Protein AF-A0AA37SAZ0-F1 (afdb_monomer_lite)

Structure (mmCIF, N/CA/C/O backbone):
data_AF-A0AA37SAZ0-F1
#
_entry.id   AF-A0AA37SAZ0-F1
#
loop_
_atom_site.group_PDB
_atom_site.id
_atom_site.type_symbol
_atom_site.label_atom_id
_atom_site.label_alt_id
_atom_site.label_comp_id
_atom_site.label_asym_id
_atom_site.label_entity_id
_atom_site.label_seq_id
_atom_site.pdbx_PDB_ins_code
_atom_site.Cartn_x
_atom_site.Cartn_y
_atom_site.Cartn_z
_atom_site.occupancy
_atom_site.B_iso_or_equiv
_atom_site.auth_seq_id
_atom_site.auth_comp_id
_atom_site.auth_asym_id
_atom_site.auth_atom_id
_atom_site.pdbx_PDB_model_num
ATOM 1 N N . MET A 1 1 ? 21.339 -7.640 -38.256 1.00 76.56 1 MET A N 1
ATOM 2 C CA . MET A 1 1 ? 21.772 -6.954 -37.014 1.00 76.56 1 MET A CA 1
ATOM 3 C C . MET A 1 1 ? 21.034 -5.627 -36.784 1.00 76.56 1 MET A C 1
ATOM 5 O O . MET A 1 1 ? 20.363 -5.505 -35.770 1.00 76.56 1 MET A O 1
ATOM 9 N N . ARG A 1 2 ? 21.031 -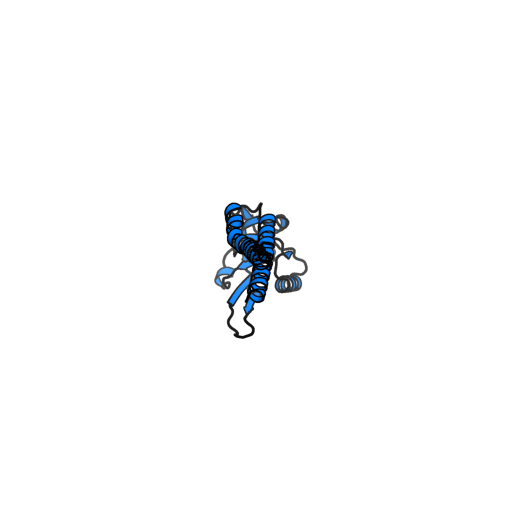4.683 -37.742 1.00 80.50 2 ARG A N 1
ATOM 10 C CA . ARG A 1 2 ? 20.314 -3.386 -37.649 1.00 80.50 2 ARG A CA 1
ATOM 11 C C . ARG A 1 2 ? 18.832 -3.484 -37.246 1.00 80.50 2 ARG A C 1
ATOM 13 O O . ARG A 1 2 ? 18.414 -2.822 -36.305 1.00 80.50 2 ARG A O 1
ATOM 20 N N . ASN A 1 3 ? 18.055 -4.361 -37.888 1.00 84.69 3 ASN A N 1
ATOM 21 C CA . ASN A 1 3 ? 16.634 -4.553 -37.547 1.00 84.69 3 ASN A CA 1
ATOM 22 C C . ASN A 1 3 ? 16.416 -5.072 -36.118 1.00 84.69 3 ASN A C 1
ATOM 24 O O . ASN A 1 3 ? 15.398 -4.772 -35.504 1.00 84.69 3 ASN A O 1
ATOM 28 N N . LEU A 1 4 ? 17.368 -5.839 -35.582 1.00 87.88 4 LEU A N 1
ATOM 29 C CA . LEU A 1 4 ? 17.303 -6.356 -34.217 1.00 87.88 4 LEU A CA 1
ATOM 30 C C . LEU A 1 4 ? 17.605 -5.242 -33.199 1.00 87.88 4 LEU A C 1
ATOM 32 O O . LEU A 1 4 ? 16.876 -5.107 -32.223 1.00 87.88 4 LEU A O 1
ATOM 36 N N . ILE A 1 5 ? 18.581 -4.373 -33.488 1.00 85.56 5 ILE A N 1
ATOM 37 C CA . ILE A 1 5 ? 18.888 -3.175 -32.683 1.00 85.56 5 ILE A CA 1
ATOM 38 C C . ILE A 1 5 ? 17.688 -2.216 -32.644 1.00 85.56 5 ILE A C 1
ATOM 40 O O . ILE A 1 5 ? 17.324 -1.729 -31.576 1.00 85.56 5 ILE A O 1
ATOM 44 N N . ILE A 1 6 ? 17.026 -1.984 -33.783 1.00 86.12 6 ILE A N 1
ATOM 45 C CA . ILE A 1 6 ? 15.822 -1.136 -33.854 1.00 86.12 6 ILE A CA 1
ATOM 46 C C . ILE A 1 6 ? 14.683 -1.727 -33.013 1.00 86.12 6 ILE A C 1
ATOM 48 O O . ILE A 1 6 ? 14.015 -0.996 -32.283 1.00 86.12 6 ILE A O 1
ATOM 52 N N . LYS A 1 7 ? 14.469 -3.048 -33.067 1.00 88.06 7 LYS A N 1
ATOM 53 C CA . LYS A 1 7 ? 13.453 -3.715 -32.239 1.00 88.06 7 LYS A CA 1
ATOM 54 C C . LYS A 1 7 ? 13.751 -3.571 -30.745 1.00 88.06 7 LYS A C 1
ATOM 56 O O . LYS A 1 7 ? 12.871 -3.141 -30.010 1.00 88.06 7 LYS A O 1
ATOM 61 N N . ILE A 1 8 ? 14.974 -3.875 -30.303 1.00 89.50 8 ILE A N 1
ATOM 62 C CA . ILE A 1 8 ? 15.357 -3.786 -28.882 1.00 89.50 8 ILE A CA 1
ATOM 63 C C . ILE A 1 8 ? 15.246 -2.345 -28.373 1.00 89.50 8 ILE A C 1
ATOM 65 O O . ILE A 1 8 ? 14.635 -2.111 -27.337 1.00 89.50 8 ILE A O 1
ATOM 69 N N . SER A 1 9 ? 15.773 -1.372 -29.119 1.00 88.31 9 SER A N 1
ATOM 70 C CA . SER A 1 9 ? 15.695 0.045 -28.735 1.00 88.31 9 SER A CA 1
ATOM 71 C C . SER A 1 9 ? 14.257 0.571 -28.691 1.00 88.31 9 SER A C 1
ATOM 73 O O . SER A 1 9 ? 13.930 1.373 -27.821 1.00 88.31 9 SER A O 1
ATOM 75 N N . THR A 1 10 ? 13.372 0.074 -29.564 1.00 88.81 10 THR A N 1
ATOM 76 C CA . THR A 1 10 ? 11.936 0.395 -29.515 1.00 88.81 10 THR A CA 1
ATOM 77 C C . THR A 1 10 ? 11.276 -0.175 -28.261 1.00 88.81 10 THR A C 1
ATOM 79 O O . THR A 1 10 ? 10.532 0.542 -27.601 1.00 88.81 10 THR A O 1
ATOM 82 N N . TRP A 1 11 ? 11.571 -1.425 -27.889 1.00 91.69 11 TRP A N 1
ATOM 83 C CA . TRP A 1 11 ? 11.053 -2.009 -26.647 1.00 91.69 11 TRP A CA 1
ATOM 84 C C . TRP A 1 11 ? 11.586 -1.298 -25.401 1.00 91.69 11 TRP A C 1
ATOM 86 O O . TRP A 1 11 ? 10.805 -1.014 -24.501 1.00 91.69 11 TRP A O 1
ATOM 96 N N . ALA A 1 12 ? 12.874 -0.943 -25.371 1.00 89.31 12 ALA A N 1
ATOM 97 C CA . ALA A 1 12 ? 13.460 -0.153 -24.287 1.00 89.31 12 ALA A CA 1
ATOM 98 C C . ALA A 1 12 ? 12.805 1.232 -24.160 1.00 89.31 12 ALA A C 1
ATOM 100 O O . ALA A 1 12 ? 12.460 1.642 -23.055 1.00 89.31 12 ALA A O 1
ATOM 101 N N . PHE A 1 13 ? 12.563 1.915 -25.285 1.00 90.31 13 PHE A N 1
ATOM 102 C CA . PHE A 1 13 ? 11.840 3.188 -25.308 1.00 90.31 13 PHE A CA 1
ATOM 103 C C . PHE A 1 13 ? 10.411 3.046 -24.767 1.00 90.31 13 PHE A C 1
ATOM 105 O O . PHE A 1 13 ? 10.003 3.832 -23.918 1.00 90.31 13 PHE A O 1
ATOM 112 N N . LEU A 1 14 ? 9.658 2.043 -25.234 1.00 91.94 14 LEU A N 1
ATOM 113 C CA . LEU A 1 14 ? 8.278 1.811 -24.797 1.00 91.94 14 LEU A CA 1
ATOM 114 C C . LEU A 1 14 ? 8.203 1.449 -23.312 1.00 91.94 14 LEU A C 1
ATOM 116 O O . LEU A 1 14 ? 7.370 1.997 -22.598 1.00 91.94 14 LEU A O 1
ATOM 120 N N . ALA A 1 15 ? 9.088 0.570 -22.838 1.00 92.19 15 ALA A N 1
ATOM 121 C CA . ALA A 1 15 ? 9.177 0.230 -21.424 1.00 92.19 15 ALA A CA 1
ATOM 122 C C . ALA A 1 15 ? 9.513 1.469 -20.582 1.00 92.19 15 ALA A C 1
ATOM 124 O O . ALA A 1 15 ? 8.820 1.750 -19.610 1.00 92.19 15 ALA A O 1
ATOM 125 N N . GLY A 1 16 ? 10.515 2.253 -20.998 1.00 90.88 16 GLY A N 1
ATOM 126 C CA . GLY A 1 16 ? 10.861 3.518 -20.348 1.00 90.88 16 GLY A CA 1
ATOM 127 C C . GLY A 1 16 ? 9.679 4.488 -20.293 1.00 90.88 16 GLY A C 1
ATOM 128 O O . GLY A 1 16 ? 9.406 5.045 -19.240 1.00 90.88 16 GLY A O 1
ATOM 129 N N . LEU A 1 17 ? 8.920 4.628 -21.385 1.00 92.81 17 LEU A N 1
ATOM 130 C CA . LEU A 1 17 ? 7.731 5.487 -21.442 1.00 92.81 17 LEU A CA 1
ATOM 131 C C . LEU A 1 17 ? 6.659 5.063 -20.441 1.00 92.81 17 LEU A C 1
ATOM 133 O O . LEU A 1 17 ? 6.124 5.911 -19.730 1.00 92.81 17 LEU A O 1
ATOM 137 N N . VAL A 1 18 ? 6.366 3.763 -20.371 1.00 93.44 18 VAL A N 1
ATOM 138 C CA . VAL A 1 18 ? 5.379 3.222 -19.431 1.00 93.44 18 VAL A CA 1
ATOM 139 C C . VAL A 1 18 ? 5.834 3.449 -17.991 1.00 93.4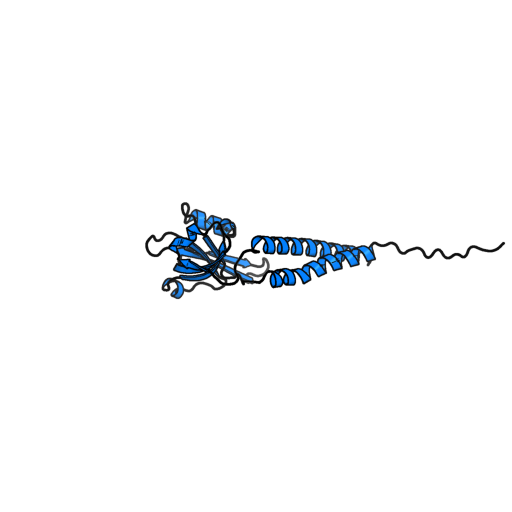4 18 VAL A C 1
ATOM 141 O O . VAL A 1 18 ? 5.080 4.025 -17.212 1.00 93.44 18 VAL A O 1
ATOM 144 N N . PHE A 1 19 ? 7.070 3.081 -17.642 1.00 93.06 19 PHE A N 1
ATOM 145 C CA . PHE A 1 19 ? 7.566 3.225 -16.271 1.00 93.06 19 PHE A CA 1
ATOM 146 C C . PHE A 1 19 ? 7.717 4.688 -15.841 1.00 93.06 19 PHE A C 1
ATOM 148 O O . PHE A 1 19 ? 7.355 5.034 -14.720 1.00 93.06 19 PHE A O 1
ATOM 155 N N . THR A 1 20 ? 8.183 5.573 -16.727 1.00 92.62 20 THR A N 1
ATOM 156 C CA . THR A 1 20 ? 8.215 7.014 -16.445 1.00 92.62 20 THR A CA 1
ATOM 157 C C . THR A 1 20 ? 6.804 7.568 -16.257 1.00 92.62 20 THR A C 1
ATOM 159 O O . THR A 1 20 ? 6.584 8.329 -15.321 1.00 92.62 20 THR A O 1
ATOM 162 N N . GLY A 1 21 ? 5.841 7.181 -17.100 1.00 92.06 21 GLY A N 1
ATOM 163 C CA . GLY A 1 21 ? 4.449 7.615 -16.963 1.00 92.06 21 GLY A CA 1
ATOM 164 C C . GLY A 1 21 ? 3.818 7.168 -15.643 1.00 92.06 21 GLY A C 1
ATOM 165 O O . GLY A 1 21 ? 3.222 7.988 -14.948 1.00 92.06 21 GLY A O 1
ATOM 166 N N . MET A 1 22 ? 4.006 5.897 -15.272 1.00 92.12 22 MET A N 1
ATOM 167 C CA . MET A 1 22 ? 3.539 5.352 -13.992 1.00 92.12 22 MET A CA 1
ATOM 168 C C . MET A 1 22 ? 4.159 6.086 -12.802 1.00 92.12 22 MET A C 1
ATOM 170 O O . MET A 1 22 ? 3.435 6.541 -11.923 1.00 92.12 22 MET A O 1
ATOM 174 N N . GLY A 1 23 ? 5.477 6.289 -12.798 1.00 90.12 23 GLY A N 1
ATOM 175 C CA . GLY A 1 23 ? 6.120 6.957 -11.671 1.00 90.12 23 GLY A CA 1
ATOM 176 C C . GLY A 1 23 ? 5.795 8.458 -11.582 1.00 90.12 23 GLY A C 1
ATOM 177 O O . GLY A 1 23 ? 5.660 8.992 -10.487 1.00 90.12 23 GLY A O 1
ATOM 178 N N . VAL A 1 24 ? 5.585 9.160 -12.707 1.00 92.25 24 VAL A N 1
ATOM 179 C CA . VAL A 1 24 ? 5.077 10.549 -12.679 1.00 92.25 24 VAL A CA 1
ATOM 180 C C . VAL A 1 24 ? 3.666 10.601 -12.089 1.00 92.25 24 VAL A C 1
ATOM 182 O O . VAL A 1 24 ? 3.366 11.500 -11.305 1.00 92.25 24 VAL A O 1
ATOM 185 N N . TRP A 1 25 ? 2.809 9.642 -12.443 1.00 91.75 25 TRP A N 1
ATOM 186 C CA . TRP A 1 25 ? 1.464 9.533 -11.884 1.00 91.75 25 TRP A CA 1
ATOM 187 C C . TRP A 1 25 ? 1.486 9.335 -10.362 1.00 91.75 25 TRP A C 1
ATOM 189 O O . TRP A 1 25 ? 0.804 10.068 -9.645 1.00 91.75 25 TRP A O 1
ATOM 199 N N . GLU A 1 26 ? 2.314 8.415 -9.864 1.00 88.12 26 GLU A N 1
ATOM 200 C CA . GLU A 1 26 ? 2.499 8.174 -8.425 1.00 88.12 26 GLU A CA 1
ATOM 201 C C . GLU A 1 26 ? 3.003 9.427 -7.696 1.00 88.12 26 GLU A C 1
ATOM 203 O O . GLU A 1 26 ? 2.428 9.828 -6.684 1.00 88.12 26 GLU A O 1
ATOM 208 N N . ILE A 1 27 ? 3.997 10.129 -8.254 1.00 89.12 27 ILE A N 1
ATOM 209 C CA . ILE A 1 27 ? 4.488 11.394 -7.683 1.00 89.12 27 ILE A CA 1
ATOM 210 C C . ILE A 1 27 ? 3.368 12.421 -7.563 1.00 89.12 27 ILE A C 1
ATOM 212 O O . ILE A 1 27 ? 3.267 13.091 -6.540 1.00 89.12 27 ILE A O 1
ATOM 216 N N . ILE A 1 28 ? 2.530 12.568 -8.593 1.00 89.06 28 ILE A N 1
ATOM 217 C CA . ILE A 1 28 ? 1.422 13.528 -8.570 1.00 89.06 28 ILE A CA 1
ATOM 218 C C . ILE A 1 28 ? 0.395 13.143 -7.502 1.00 89.06 28 ILE A C 1
ATOM 220 O O . ILE A 1 28 ? -0.062 14.027 -6.775 1.00 89.06 28 ILE A O 1
ATOM 224 N N . LYS A 1 29 ? 0.062 11.851 -7.393 1.00 87.56 29 LYS A N 1
ATOM 225 C CA . LYS A 1 29 ? -0.887 11.324 -6.402 1.00 87.56 29 LYS A CA 1
ATOM 226 C C . LYS A 1 29 ? -0.401 11.570 -4.971 1.00 87.56 29 LYS A C 1
ATOM 228 O O . LYS A 1 29 ? -1.183 11.967 -4.115 1.00 87.56 29 LYS A O 1
ATOM 233 N N . GLU A 1 30 ? 0.895 11.401 -4.729 1.00 87.31 30 GLU A N 1
ATOM 234 C CA . GLU A 1 30 ? 1.488 11.422 -3.388 1.00 87.31 30 GLU A CA 1
ATOM 235 C C . GLU A 1 30 ? 2.230 12.725 -3.049 1.00 87.31 30 GLU A C 1
ATOM 237 O O . GLU A 1 30 ? 2.905 12.809 -2.023 1.00 87.31 30 GLU A O 1
ATOM 242 N N . ARG A 1 31 ? 2.139 13.758 -3.896 1.00 82.75 31 ARG A N 1
ATOM 243 C CA . ARG A 1 31 ? 2.935 14.996 -3.766 1.00 82.75 31 ARG A CA 1
ATOM 244 C C . ARG A 1 31 ? 2.729 15.750 -2.450 1.00 82.75 31 ARG A C 1
ATOM 246 O O . ARG A 1 31 ? 3.617 16.482 -2.028 1.00 82.75 31 ARG A O 1
ATOM 253 N N . ASN A 1 32 ? 1.546 15.605 -1.853 1.00 82.38 32 ASN A N 1
ATOM 254 C CA . ASN A 1 32 ? 1.129 16.319 -0.645 1.00 82.38 32 ASN A CA 1
ATOM 255 C C . ASN A 1 32 ? 1.228 15.448 0.617 1.00 82.38 32 ASN A C 1
ATOM 257 O O . ASN A 1 32 ? 0.873 15.904 1.700 1.00 82.38 32 ASN A O 1
ATOM 261 N N . VAL A 1 33 ? 1.694 14.204 0.490 1.00 85.31 33 VAL A N 1
ATOM 262 C CA . VAL A 1 33 ? 1.832 13.299 1.630 1.00 85.31 33 VAL A CA 1
ATOM 263 C C . VAL A 1 33 ? 3.010 13.760 2.488 1.00 85.31 33 VAL A C 1
ATOM 265 O O . VAL A 1 33 ? 4.138 13.876 2.005 1.00 85.31 33 VAL A O 1
ATOM 268 N N . SER A 1 34 ? 2.746 14.028 3.768 1.00 84.69 34 SER A N 1
ATOM 269 C CA . SER A 1 34 ? 3.783 14.374 4.745 1.00 84.69 34 SER A CA 1
ATOM 270 C C . SER A 1 34 ? 4.787 13.230 4.924 1.00 84.69 34 SER A C 1
ATOM 272 O O . SER A 1 34 ? 4.431 12.056 4.864 1.00 84.69 34 SER A O 1
ATOM 274 N N . GLN A 1 35 ? 6.048 13.568 5.197 1.00 84.00 35 GLN A N 1
ATOM 275 C CA . GLN A 1 35 ? 7.076 12.582 5.559 1.00 84.00 35 GLN A CA 1
ATOM 276 C C . GLN A 1 35 ? 6.996 12.170 7.027 1.00 84.00 35 GLN A C 1
ATOM 278 O O . GLN A 1 35 ? 7.410 11.072 7.391 1.00 84.00 35 GLN A O 1
ATOM 283 N N . THR A 1 36 ? 6.482 13.056 7.878 1.00 87.12 36 THR A N 1
ATOM 284 C CA . THR A 1 36 ? 6.237 12.754 9.283 1.00 87.12 36 THR A CA 1
ATOM 285 C C . THR A 1 36 ? 4.825 12.204 9.433 1.00 87.12 36 THR A C 1
ATOM 287 O O . THR A 1 36 ? 3.888 12.814 8.904 1.00 87.12 36 THR A O 1
ATOM 290 N N . PRO A 1 37 ? 4.656 11.065 10.127 1.00 88.56 37 PRO A N 1
ATOM 291 C CA . PRO A 1 37 ? 3.342 10.480 10.295 1.00 88.56 37 PRO A CA 1
ATOM 292 C C . PRO A 1 37 ? 2.505 11.357 11.228 1.00 88.56 37 PRO A C 1
ATOM 294 O O . PRO A 1 37 ? 2.972 11.771 12.294 1.00 88.56 37 PRO A O 1
ATOM 297 N N . SER A 1 38 ? 1.268 11.646 10.835 1.00 89.50 38 SER A N 1
ATOM 298 C CA . SER A 1 38 ? 0.292 12.288 11.713 1.00 89.50 38 SER A CA 1
ATOM 299 C C . SER A 1 38 ? -0.319 11.252 12.655 1.00 89.50 38 SER A C 1
ATOM 301 O O . SER A 1 38 ? -0.720 10.170 12.235 1.00 89.50 38 SER A O 1
ATOM 303 N N . ALA A 1 39 ? -0.393 11.560 13.949 1.00 90.62 39 ALA A N 1
ATOM 304 C CA . ALA A 1 39 ? -1.084 10.690 14.893 1.00 90.62 39 ALA A CA 1
ATOM 305 C C . ALA A 1 39 ? -2.602 10.826 14.701 1.00 90.62 39 ALA A C 1
ATOM 307 O O . ALA A 1 39 ? -3.140 11.929 14.805 1.00 90.62 39 ALA A O 1
ATOM 308 N N . ILE A 1 40 ? -3.279 9.710 14.438 1.00 88.88 40 ILE A N 1
ATOM 309 C CA . ILE A 1 40 ? -4.731 9.627 14.260 1.00 88.88 40 ILE A CA 1
ATOM 310 C C . ILE A 1 40 ? -5.272 8.610 15.266 1.00 88.88 40 ILE A C 1
ATOM 312 O O . ILE A 1 40 ? -4.739 7.508 15.411 1.00 88.88 40 ILE A O 1
ATOM 316 N N . GLN A 1 41 ? -6.333 8.972 15.982 1.00 85.62 41 GLN A N 1
ATOM 317 C CA . GLN A 1 41 ? -7.054 8.009 16.810 1.00 85.62 41 GLN A CA 1
ATOM 318 C C . GLN A 1 41 ? -7.938 7.140 15.922 1.00 85.62 41 GLN A C 1
ATOM 320 O O . GLN A 1 41 ? -8.557 7.634 14.983 1.00 85.62 41 GLN A O 1
ATOM 325 N N . SER A 1 42 ? -8.014 5.847 16.229 1.00 82.75 42 SER A N 1
ATOM 326 C CA . SER A 1 42 ? -8.806 4.881 15.457 1.00 82.75 42 SER A CA 1
ATOM 327 C C . SER A 1 42 ? -10.258 5.337 15.209 1.00 82.75 42 SER A C 1
ATOM 329 O O . SER A 1 42 ? -10.752 5.217 14.092 1.00 82.75 42 SER A O 1
ATOM 331 N N . SER A 1 43 ? -10.900 5.994 16.178 1.00 79.12 43 SER A N 1
ATOM 332 C CA . SER A 1 43 ? -12.258 6.552 16.056 1.00 79.12 43 SER A CA 1
ATOM 333 C C . SER A 1 43 ? -12.420 7.670 15.009 1.00 79.12 43 SER A C 1
ATOM 335 O O . SER A 1 43 ? -13.536 7.939 14.560 1.00 79.12 43 SER A O 1
ATOM 337 N N . ASP A 1 44 ? -11.331 8.320 14.594 1.00 82.94 44 ASP A N 1
ATOM 338 C CA . ASP A 1 44 ? -11.336 9.436 13.641 1.00 82.94 44 ASP A CA 1
ATOM 339 C C . ASP A 1 44 ? -10.880 9.032 12.231 1.00 82.94 44 ASP A C 1
ATOM 341 O O . ASP A 1 44 ? -10.960 9.828 11.294 1.00 82.94 44 ASP A O 1
ATOM 345 N N . VAL A 1 45 ? -10.460 7.781 12.036 1.00 83.56 45 VAL A N 1
ATOM 346 C CA . VAL A 1 45 ? -9.929 7.286 10.756 1.00 83.56 45 VAL A CA 1
ATOM 347 C C . VAL A 1 45 ? -10.930 7.485 9.615 1.00 83.56 45 VAL A C 1
ATOM 349 O O . VAL A 1 45 ? -10.577 8.046 8.579 1.00 83.56 45 VAL A O 1
ATOM 352 N N . ASN A 1 46 ? -12.203 7.150 9.842 1.00 74.31 46 ASN A N 1
ATOM 353 C CA . ASN A 1 46 ? -13.276 7.304 8.854 1.00 74.31 46 ASN A CA 1
ATOM 354 C C . ASN A 1 46 ? -13.646 8.762 8.534 1.00 74.31 46 ASN A C 1
ATOM 356 O O . ASN A 1 46 ? -14.367 9.007 7.574 1.00 74.31 46 ASN A O 1
ATOM 360 N N . LYS A 1 47 ? -13.161 9.742 9.307 1.00 67.56 47 LYS A N 1
ATOM 361 C CA . LYS A 1 47 ? -13.319 11.176 8.995 1.00 67.56 47 LYS A CA 1
ATOM 362 C C . LYS A 1 47 ? -12.209 11.696 8.078 1.00 67.56 47 LYS A C 1
ATOM 364 O O . LYS A 1 47 ? -12.313 12.807 7.574 1.00 67.56 47 LYS A O 1
ATOM 369 N N . THR A 1 48 ? -11.160 10.898 7.878 1.00 64.44 48 THR A N 1
ATOM 370 C CA . THR A 1 48 ? -9.940 11.266 7.142 1.00 64.44 48 THR A CA 1
ATOM 371 C C . THR A 1 48 ? -9.822 10.513 5.807 1.00 64.44 48 THR A C 1
ATOM 373 O O . THR A 1 48 ? -8.875 10.716 5.059 1.00 64.44 48 THR A O 1
ATOM 376 N N . THR A 1 49 ? -10.790 9.647 5.485 1.00 60.66 49 THR A N 1
ATOM 377 C CA . THR A 1 49 ? -10.788 8.689 4.359 1.00 60.66 49 THR A CA 1
ATOM 378 C C . THR A 1 49 ? -10.743 9.302 2.960 1.00 60.66 49 THR A C 1
ATOM 380 O O . THR A 1 49 ? -10.488 8.576 1.994 1.00 60.66 49 THR A O 1
ATOM 383 N N . GLU A 1 50 ? -11.003 10.602 2.817 1.00 62.97 50 GLU A N 1
ATOM 384 C CA . GLU A 1 50 ? -10.945 11.287 1.520 1.00 62.97 50 GLU A CA 1
ATOM 385 C C . GLU A 1 50 ? -9.533 11.762 1.149 1.00 62.97 50 GLU A C 1
ATOM 387 O O . GLU A 1 50 ? -9.263 11.988 -0.031 1.00 62.97 50 GLU A O 1
ATOM 392 N N . GLU A 1 51 ? -8.608 11.851 2.110 1.00 69.81 51 GLU A N 1
ATOM 393 C CA . GLU A 1 51 ? -7.254 12.348 1.865 1.00 69.81 51 GLU A CA 1
ATOM 394 C C . GLU A 1 51 ? -6.193 11.267 2.090 1.00 69.81 51 GLU A C 1
ATOM 396 O O . GLU A 1 51 ? -6.142 10.593 3.117 1.00 69.81 51 GLU A O 1
ATOM 401 N N . LEU A 1 52 ? -5.306 11.121 1.103 1.00 83.88 52 LEU A N 1
ATOM 402 C CA . LEU A 1 52 ? -4.118 10.286 1.214 1.00 83.88 52 LEU A CA 1
ATOM 403 C C . LEU A 1 52 ? -3.155 10.909 2.235 1.00 83.88 52 LEU A C 1
ATOM 405 O O . LEU A 1 52 ? -2.665 12.019 2.018 1.00 83.88 52 LEU A O 1
ATOM 409 N N . ALA A 1 53 ? -2.844 10.197 3.317 1.00 88.81 53 ALA A N 1
ATOM 410 C CA . ALA A 1 53 ? -2.027 10.732 4.405 1.00 88.81 53 ALA A CA 1
ATOM 411 C C . ALA A 1 53 ? -1.061 9.686 4.963 1.00 88.81 53 ALA A C 1
ATOM 413 O O . ALA A 1 53 ? -1.402 8.516 5.091 1.00 88.81 53 ALA A O 1
ATOM 414 N N . TYR A 1 54 ? 0.147 10.103 5.342 1.00 91.56 54 TYR A N 1
ATOM 415 C CA . TYR A 1 54 ? 1.036 9.248 6.124 1.00 91.56 54 TYR A CA 1
ATOM 416 C C . TYR A 1 54 ? 0.678 9.402 7.600 1.00 91.56 54 TYR A C 1
ATOM 418 O O . TYR A 1 54 ? 0.792 10.501 8.145 1.00 91.56 54 TYR A O 1
ATOM 426 N N . ALA A 1 55 ? 0.208 8.327 8.228 1.00 91.88 55 ALA A N 1
ATOM 427 C CA . ALA A 1 55 ? -0.408 8.384 9.546 1.00 91.88 55 ALA A CA 1
ATOM 428 C C . ALA A 1 55 ? 0.067 7.254 10.460 1.00 91.88 55 ALA A C 1
ATOM 430 O O . ALA A 1 55 ? 0.380 6.157 10.000 1.00 91.88 55 ALA A O 1
ATOM 431 N N . THR A 1 56 ? 0.065 7.524 11.764 1.00 93.25 56 THR A N 1
ATOM 432 C CA . THR A 1 56 ? 0.146 6.523 12.829 1.00 93.25 56 THR A CA 1
ATOM 433 C C . THR A 1 56 ? -1.232 6.398 13.459 1.00 93.25 56 THR A C 1
ATOM 435 O O . THR A 1 56 ? -1.697 7.340 14.103 1.00 93.25 56 THR A O 1
ATOM 438 N N . ILE A 1 57 ? -1.882 5.248 13.286 1.00 90.88 57 ILE A N 1
ATOM 439 C CA . ILE A 1 57 ? -3.193 4.983 13.879 1.00 90.88 57 ILE A CA 1
ATOM 440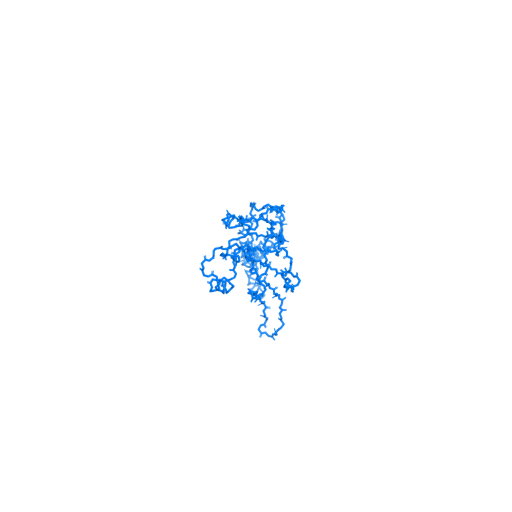 C C . ILE A 1 57 ? -3.004 4.264 15.208 1.00 90.88 57 ILE A C 1
ATOM 442 O O . ILE A 1 57 ? -2.404 3.190 15.256 1.00 90.88 57 ILE A O 1
ATOM 446 N N . GLN A 1 58 ? -3.542 4.860 16.271 1.00 89.44 58 GLN A N 1
ATOM 447 C CA . GLN A 1 58 ? -3.559 4.291 17.614 1.00 89.44 58 GLN A CA 1
ATOM 448 C C . GLN A 1 58 ? -4.969 3.821 17.972 1.00 89.44 58 GLN A C 1
ATOM 450 O O . GLN A 1 58 ? -5.947 4.551 17.793 1.00 89.44 58 GLN A O 1
ATOM 455 N N . GLY A 1 59 ? -5.069 2.612 18.516 1.00 85.50 59 GLY A N 1
ATOM 456 C CA . GLY A 1 59 ? -6.340 2.034 18.939 1.00 85.50 59 GLY A CA 1
ATOM 457 C C . GLY A 1 59 ? -6.882 0.976 17.983 1.00 85.50 59 GLY A C 1
ATOM 458 O O . GLY A 1 59 ? -6.477 0.874 16.823 1.00 85.50 59 GLY A O 1
ATOM 459 N N . GLY A 1 60 ? -7.820 0.189 18.505 1.00 88.38 60 GLY A N 1
ATOM 460 C CA . GLY A 1 60 ? -8.420 -0.949 17.820 1.00 88.38 60 GLY A CA 1
ATOM 461 C C . GLY A 1 60 ? -7.716 -2.278 18.100 1.00 88.38 60 GLY A C 1
ATOM 462 O O . GLY A 1 60 ? -6.637 -2.335 18.698 1.00 88.38 60 GLY A O 1
ATOM 463 N N . ARG A 1 61 ? -8.365 -3.359 17.670 1.00 91.00 61 ARG A N 1
ATOM 464 C CA . ARG A 1 61 ? -7.928 -4.748 17.821 1.00 91.00 61 ARG A CA 1
ATOM 465 C C . ARG A 1 61 ? -7.859 -5.418 16.453 1.00 91.00 61 ARG A C 1
ATOM 467 O O . ARG A 1 61 ? -8.802 -5.315 15.669 1.00 91.00 61 ARG A O 1
ATOM 474 N N . LEU A 1 62 ? -6.766 -6.127 16.188 1.00 91.56 62 LEU A N 1
ATOM 475 C CA . LEU A 1 62 ? -6.617 -6.937 14.979 1.00 91.56 62 LEU A CA 1
ATOM 476 C C . LEU A 1 62 ? -7.569 -8.135 15.022 1.00 91.56 62 LEU A C 1
ATOM 478 O O . LEU A 1 62 ? -7.613 -8.866 16.013 1.00 91.56 62 LEU A O 1
ATOM 482 N N . ASP A 1 63 ? -8.307 -8.355 13.939 1.00 91.00 63 ASP A N 1
ATOM 483 C CA . ASP A 1 63 ? -9.160 -9.528 13.776 1.00 91.00 63 ASP A CA 1
ATOM 484 C C . ASP A 1 63 ? -8.508 -10.544 12.833 1.00 91.00 63 ASP A C 1
ATOM 486 O O . ASP A 1 63 ? -8.693 -10.520 11.617 1.00 91.00 63 ASP A O 1
ATOM 490 N N . LEU A 1 64 ? -7.743 -11.464 13.427 1.00 88.00 64 LEU A N 1
ATOM 491 C CA . LEU A 1 64 ? -7.006 -12.480 12.673 1.00 88.00 64 LEU A CA 1
ATOM 492 C C . LEU A 1 64 ? -7.891 -13.513 11.986 1.00 88.00 64 LEU A C 1
ATOM 494 O O . LEU A 1 64 ? -7.443 -14.146 11.032 1.00 88.00 64 LEU A O 1
ATOM 498 N N . ALA A 1 65 ? -9.125 -13.704 12.459 1.00 87.00 65 ALA A N 1
ATOM 499 C CA . ALA A 1 65 ? -10.034 -14.679 11.866 1.00 87.00 65 ALA A CA 1
ATOM 500 C C . ALA A 1 65 ? -10.427 -14.283 10.435 1.00 87.00 65 ALA A C 1
ATOM 502 O O . ALA A 1 65 ? -10.742 -15.149 9.623 1.00 87.00 65 ALA A O 1
ATOM 503 N N . ASN A 1 66 ? -10.358 -12.985 10.131 1.00 88.75 66 ASN A N 1
ATOM 504 C CA . ASN A 1 66 ? -10.685 -12.405 8.836 1.00 88.75 66 ASN A CA 1
ATOM 505 C C . ASN A 1 66 ? -9.450 -11.850 8.110 1.00 88.75 66 ASN A C 1
ATOM 507 O O . ASN A 1 66 ? -9.571 -10.944 7.287 1.00 88.75 66 ASN A O 1
ATOM 511 N N . THR A 1 67 ? -8.261 -12.387 8.402 1.00 91.62 67 THR A N 1
ATOM 512 C CA . THR A 1 67 ? -7.036 -12.060 7.665 1.00 91.62 67 THR A CA 1
ATOM 513 C C . THR A 1 67 ? -7.016 -12.747 6.305 1.00 91.62 67 THR A C 1
ATOM 515 O O . THR A 1 67 ? -7.237 -13.954 6.193 1.00 91.62 67 THR A O 1
ATOM 518 N N . TYR A 1 68 ? -6.655 -11.993 5.270 1.00 91.69 68 TYR A N 1
ATOM 519 C CA . TYR A 1 68 ? -6.469 -12.507 3.917 1.00 91.69 68 TYR A CA 1
ATOM 520 C C . TYR A 1 68 ? -5.011 -12.384 3.487 1.00 91.69 68 TYR A C 1
ATOM 522 O O . TYR A 1 68 ? -4.424 -11.307 3.562 1.00 91.69 68 TYR A O 1
ATOM 530 N N . GLU A 1 69 ? -4.442 -13.473 2.976 1.00 91.19 69 GLU A N 1
ATOM 531 C CA . GLU A 1 69 ? -3.124 -13.471 2.341 1.00 91.19 69 GLU A CA 1
ATOM 532 C C . GLU A 1 69 ? -3.276 -13.269 0.828 1.00 91.19 69 GLU A C 1
ATOM 534 O O . GLU A 1 69 ? -3.973 -14.024 0.142 1.00 91.19 69 GLU A O 1
ATOM 539 N N . TYR A 1 70 ? -2.571 -12.282 0.284 1.00 87.94 70 TYR A N 1
ATOM 540 C CA . TYR A 1 70 ? -2.384 -12.122 -1.149 1.00 87.94 70 TYR A CA 1
ATOM 541 C C . TYR A 1 70 ? -0.945 -12.482 -1.512 1.00 87.94 70 TYR A C 1
ATOM 543 O O . TYR A 1 70 ? -0.019 -11.713 -1.264 1.00 87.94 70 TYR A O 1
ATOM 551 N N . SER A 1 71 ? -0.756 -13.656 -2.117 1.00 83.69 71 SER A N 1
ATOM 552 C CA . SER A 1 71 ? 0.568 -14.139 -2.516 1.00 83.69 71 SER A CA 1
ATOM 553 C C . SER A 1 71 ? 0.777 -14.094 -4.028 1.00 83.69 71 SER A C 1
ATOM 555 O O . SER A 1 71 ? -0.086 -14.478 -4.825 1.00 83.69 71 SER A O 1
ATOM 557 N N . LEU A 1 72 ? 1.967 -13.654 -4.435 1.00 75.69 72 LEU A N 1
ATOM 558 C CA . LEU A 1 72 ? 2.468 -13.828 -5.795 1.00 75.69 72 LEU A CA 1
ATOM 559 C C . LEU A 1 72 ? 3.099 -15.217 -5.906 1.00 75.69 72 LEU A C 1
ATOM 561 O O . LEU A 1 72 ? 4.199 -15.462 -5.411 1.00 75.69 72 LEU A O 1
ATOM 565 N N . GLN A 1 73 ? 2.393 -16.127 -6.574 1.00 71.44 73 GLN A N 1
ATOM 566 C CA . GLN A 1 73 ? 2.879 -17.474 -6.867 1.00 71.44 73 GLN A CA 1
ATOM 567 C C . GLN A 1 73 ? 3.328 -17.573 -8.322 1.00 71.44 73 GLN A C 1
ATOM 569 O O . GLN A 1 73 ? 2.674 -17.061 -9.238 1.00 71.44 73 GLN A O 1
ATOM 574 N N . THR A 1 74 ? 4.445 -18.258 -8.566 1.00 64.44 74 THR A N 1
ATOM 575 C CA . THR A 1 74 ? 4.855 -18.559 -9.940 1.00 64.44 74 THR A CA 1
ATOM 576 C C . THR A 1 74 ? 4.108 -19.786 -10.448 1.00 64.44 74 THR A C 1
ATOM 578 O O . THR A 1 74 ? 4.071 -20.814 -9.789 1.00 64.44 74 THR A O 1
ATOM 581 N N . LYS A 1 75 ? 3.583 -19.747 -11.679 1.00 62.81 75 LYS A N 1
ATOM 582 C CA . LYS A 1 75 ? 2.895 -20.909 -12.284 1.00 62.81 75 LYS A CA 1
ATOM 583 C C . LYS A 1 75 ? 3.752 -22.183 -12.394 1.00 62.81 75 LYS A C 1
ATOM 585 O O . LYS A 1 75 ? 3.218 -23.236 -12.714 1.00 62.81 75 LYS A O 1
ATOM 590 N N . LYS A 1 76 ? 5.077 -22.075 -12.247 1.00 64.06 76 LYS A N 1
ATOM 591 C CA . LYS A 1 76 ? 6.032 -23.180 -12.432 1.00 64.06 76 LYS A CA 1
ATOM 592 C C . LYS A 1 76 ? 6.545 -23.776 -11.122 1.00 64.06 76 LYS A C 1
ATOM 594 O O . LYS A 1 76 ? 7.211 -24.802 -11.167 1.00 64.06 76 LYS A O 1
ATOM 599 N N . SER A 1 77 ? 6.297 -23.118 -9.999 1.00 58.75 77 SER A N 1
ATOM 600 C CA . SER A 1 77 ? 6.825 -23.501 -8.700 1.00 58.75 77 SER A CA 1
ATOM 601 C C . SER A 1 77 ? 5.883 -22.935 -7.649 1.00 58.75 77 SER A C 1
ATOM 603 O O . SER A 1 77 ? 5.711 -21.715 -7.605 1.00 58.75 77 SER A O 1
ATOM 605 N N . ASP A 1 78 ? 5.322 -23.792 -6.794 1.00 62.28 78 ASP A N 1
ATOM 606 C CA . ASP A 1 78 ? 4.475 -23.418 -5.644 1.00 62.28 78 ASP A CA 1
ATOM 607 C C . ASP A 1 78 ? 5.221 -22.562 -4.591 1.00 62.28 78 ASP A C 1
ATOM 609 O O . ASP A 1 78 ? 4.742 -22.326 -3.485 1.00 62.28 78 ASP A O 1
ATOM 613 N N . VAL A 1 79 ? 6.419 -22.076 -4.922 1.00 67.12 79 VAL A N 1
ATOM 614 C CA . VAL A 1 79 ? 7.183 -21.114 -4.138 1.00 67.12 79 VAL A CA 1
ATOM 615 C C . VAL A 1 79 ? 6.483 -19.753 -4.174 1.00 67.12 79 VAL A C 1
ATOM 617 O O . VAL A 1 79 ? 6.350 -19.119 -5.228 1.00 67.12 79 VAL A O 1
ATOM 620 N N . LYS A 1 80 ? 6.066 -19.297 -2.988 1.00 65.56 80 LYS A N 1
ATOM 621 C CA . LYS A 1 80 ? 5.592 -17.933 -2.734 1.00 65.56 80 LYS A CA 1
ATOM 622 C C . LYS A 1 80 ? 6.765 -16.961 -2.902 1.00 65.56 80 LYS A C 1
ATOM 624 O O . LYS A 1 80 ? 7.780 -17.104 -2.228 1.00 65.56 80 LYS A O 1
ATOM 629 N N . LEU A 1 81 ? 6.642 -16.002 -3.822 1.00 70.38 81 LEU A N 1
ATOM 630 C CA . LEU A 1 81 ? 7.675 -14.980 -4.051 1.00 70.38 81 LEU A CA 1
ATOM 631 C C . LEU A 1 81 ? 7.565 -13.819 -3.065 1.00 70.38 81 LEU A C 1
ATOM 633 O O . LEU A 1 81 ? 8.577 -13.293 -2.617 1.00 70.38 81 LEU A O 1
ATOM 637 N N . ASN A 1 82 ? 6.333 -13.404 -2.787 1.00 79.75 82 ASN A N 1
ATOM 638 C CA . ASN A 1 82 ? 6.001 -12.383 -1.808 1.00 79.75 82 ASN A CA 1
ATOM 639 C C . ASN A 1 82 ? 4.547 -12.580 -1.365 1.00 79.75 82 ASN A C 1
ATOM 641 O O . ASN A 1 82 ? 3.722 -13.020 -2.179 1.00 79.75 82 ASN A O 1
ATOM 645 N N . SER A 1 83 ? 4.257 -12.230 -0.118 1.00 85.94 83 SER A N 1
ATOM 646 C CA . SER A 1 83 ? 2.925 -12.292 0.470 1.00 85.94 83 SER A CA 1
ATOM 647 C C . SER A 1 83 ? 2.646 -10.998 1.216 1.00 85.94 83 SER A C 1
ATOM 649 O O . SER A 1 83 ? 3.437 -10.578 2.051 1.00 85.94 83 SER A O 1
ATOM 651 N N . ASP A 1 84 ? 1.508 -10.390 0.905 1.00 92.62 84 ASP A N 1
ATOM 652 C CA . ASP A 1 84 ? 0.953 -9.291 1.681 1.00 92.62 84 ASP A CA 1
ATOM 653 C C . ASP A 1 84 ? -0.262 -9.812 2.452 1.00 92.62 84 ASP A C 1
ATOM 655 O O . ASP A 1 84 ? -1.127 -10.491 1.888 1.00 92.62 84 ASP A O 1
ATOM 659 N N . TYR A 1 85 ? -0.340 -9.487 3.735 1.00 93.81 85 TYR A N 1
ATOM 660 C CA . TYR A 1 85 ? -1.447 -9.842 4.611 1.00 93.81 85 TYR A CA 1
ATOM 661 C C . TYR A 1 85 ? -2.326 -8.622 4.831 1.00 93.81 85 TYR A C 1
ATOM 663 O O . TYR A 1 85 ? -1.844 -7.556 5.207 1.00 93.81 85 TYR A O 1
ATOM 671 N N . PHE A 1 86 ? -3.623 -8.796 4.611 1.00 94.50 86 PHE A N 1
ATOM 672 C CA . PHE A 1 86 ? -4.645 -7.781 4.815 1.00 94.50 86 PHE A CA 1
ATOM 673 C C . PHE A 1 86 ? -5.469 -8.176 6.028 1.00 94.50 86 PHE A C 1
ATOM 675 O O . PHE A 1 86 ? -6.140 -9.207 5.987 1.00 94.50 86 PHE A O 1
ATOM 682 N N . ILE A 1 87 ? -5.428 -7.365 7.079 1.00 94.69 87 ILE A N 1
ATOM 683 C CA . ILE A 1 87 ? -5.997 -7.673 8.391 1.00 94.69 87 ILE A CA 1
ATOM 684 C C . ILE A 1 87 ? -6.997 -6.572 8.756 1.00 94.69 87 ILE A C 1
ATOM 686 O O . ILE A 1 87 ? -6.624 -5.397 8.766 1.00 94.69 87 ILE A O 1
ATOM 690 N N . PRO A 1 88 ? -8.255 -6.897 9.080 1.00 93.44 88 PRO A N 1
ATOM 691 C CA . PRO A 1 88 ? -9.196 -5.905 9.561 1.00 93.44 88 PRO A CA 1
ATOM 692 C C . PRO A 1 88 ? -8.837 -5.495 10.991 1.00 93.44 88 PRO A C 1
ATOM 694 O O . PRO A 1 88 ? -8.546 -6.331 11.849 1.00 93.44 88 PRO A O 1
ATOM 697 N N . VAL A 1 89 ? -8.897 -4.194 11.258 1.00 92.44 89 VAL A N 1
ATOM 698 C CA . VAL A 1 89 ? -8.789 -3.634 12.604 1.00 92.44 89 VAL A CA 1
ATOM 699 C C . VAL A 1 89 ? -10.164 -3.170 13.040 1.00 92.44 89 VAL A C 1
ATOM 701 O O . VAL A 1 89 ? -10.788 -2.327 12.390 1.00 92.44 89 VAL A O 1
ATOM 704 N N . LYS A 1 90 ? -10.637 -3.746 14.141 1.00 90.56 90 LYS A N 1
ATOM 705 C CA . LYS A 1 90 ? -11.943 -3.461 14.723 1.00 90.56 90 LYS A CA 1
ATOM 706 C C . LYS A 1 90 ? -11.833 -2.498 15.889 1.00 90.56 90 LYS A C 1
ATOM 708 O O . LYS A 1 90 ? -10.864 -2.527 16.649 1.00 90.56 90 LYS A O 1
ATOM 713 N N . ASP A 1 91 ? -12.853 -1.674 16.041 1.00 87.00 91 ASP A N 1
ATOM 714 C CA . ASP A 1 91 ? -13.063 -0.851 17.218 1.00 87.00 91 ASP A CA 1
ATOM 715 C C . ASP A 1 91 ? -13.316 -1.735 18.446 1.00 87.00 91 ASP A C 1
ATOM 717 O O . ASP A 1 91 ? -14.057 -2.716 18.379 1.00 87.00 91 ASP A O 1
ATOM 721 N N . THR A 1 92 ? -12.692 -1.411 19.576 1.00 83.19 92 THR A N 1
ATOM 722 C CA . THR A 1 92 ? -12.812 -2.219 20.797 1.00 83.19 92 THR A CA 1
ATOM 723 C C . THR A 1 92 ? -14.168 -2.093 21.485 1.00 83.19 92 THR A C 1
ATOM 725 O O . THR A 1 92 ? -14.537 -2.988 22.241 1.00 83.19 92 THR A O 1
ATOM 728 N N . GLU A 1 93 ? -14.899 -1.002 21.254 1.00 84.81 93 GLU A N 1
ATOM 729 C CA . GLU A 1 93 ? -16.191 -0.729 21.887 1.00 84.81 93 GLU A CA 1
ATOM 730 C C . GLU A 1 93 ? -17.358 -1.198 21.015 1.00 84.81 93 GLU A C 1
ATOM 732 O O . GLU A 1 93 ? -18.322 -1.773 21.519 1.00 84.81 93 GLU A O 1
ATOM 737 N N . THR A 1 94 ? -17.271 -0.969 19.703 1.00 84.19 94 THR A N 1
ATOM 738 C CA . THR A 1 94 ? -18.370 -1.246 18.761 1.00 84.19 94 THR A CA 1
ATOM 739 C C . THR A 1 94 ? -18.203 -2.540 17.963 1.00 84.19 94 THR A C 1
ATOM 741 O O . THR A 1 94 ? -19.147 -2.956 17.293 1.00 84.19 94 THR A O 1
ATOM 744 N N . ASP A 1 95 ? -17.022 -3.168 18.010 1.00 84.50 95 ASP A N 1
ATOM 745 C CA . ASP A 1 95 ? -16.615 -4.327 17.189 1.00 84.50 95 ASP A CA 1
ATOM 746 C C . ASP A 1 95 ? -16.747 -4.096 15.664 1.00 84.50 95 ASP A C 1
ATOM 748 O O . ASP A 1 95 ? -16.632 -5.023 14.858 1.00 84.50 95 ASP A O 1
ATOM 752 N N . ALA A 1 96 ? -16.951 -2.844 15.240 1.00 87.19 96 ALA A N 1
ATOM 753 C CA . ALA A 1 96 ? -17.020 -2.453 13.840 1.00 87.19 96 ALA A CA 1
ATOM 754 C C . ALA A 1 96 ? -15.616 -2.353 13.232 1.00 87.19 96 ALA A C 1
ATOM 756 O O . ALA A 1 96 ? -14.673 -1.919 13.891 1.00 87.19 96 ALA A O 1
ATOM 757 N N . VAL A 1 97 ? -15.466 -2.720 11.956 1.00 89.62 97 VAL A N 1
ATOM 758 C CA . VAL A 1 97 ? -14.197 -2.544 11.232 1.00 89.62 97 VAL A CA 1
ATOM 759 C C . VAL A 1 97 ? -13.959 -1.056 10.981 1.00 89.62 97 VAL A C 1
ATOM 761 O O . VAL A 1 97 ? -14.804 -0.374 10.412 1.00 89.62 97 VAL A O 1
ATOM 764 N N . ILE A 1 98 ? -12.795 -0.561 11.391 1.00 89.44 98 ILE A N 1
ATOM 765 C CA . ILE A 1 98 ? -12.392 0.837 11.210 1.00 89.44 98 ILE A CA 1
ATOM 766 C C . ILE A 1 98 ? -11.529 0.968 9.954 1.00 89.44 98 ILE A C 1
ATOM 768 O O . ILE A 1 98 ? -11.736 1.841 9.113 1.00 89.44 98 ILE A O 1
ATOM 772 N N . TYR A 1 99 ? -10.533 0.095 9.826 1.00 91.69 99 TYR A N 1
ATOM 773 C CA . TYR A 1 99 ? -9.617 0.089 8.696 1.00 91.69 99 TYR A CA 1
ATOM 774 C C . TYR A 1 99 ? -9.074 -1.312 8.437 1.00 91.69 99 TYR A C 1
ATOM 776 O O . TYR A 1 99 ? -9.132 -2.191 9.295 1.00 91.69 99 TYR A O 1
ATOM 784 N N . VAL A 1 100 ? -8.535 -1.511 7.240 1.00 93.44 100 VAL A N 1
ATOM 785 C CA . VAL A 1 100 ? -7.791 -2.711 6.863 1.00 93.44 100 VAL A CA 1
ATOM 786 C C . VAL A 1 100 ? -6.308 -2.367 6.844 1.00 93.44 100 VAL A C 1
ATOM 788 O O . VAL A 1 100 ? -5.876 -1.469 6.123 1.00 93.44 100 VAL A O 1
ATOM 791 N N . LEU A 1 101 ? -5.537 -3.088 7.645 1.00 94.38 101 LEU A N 1
ATOM 792 C CA . LEU A 1 101 ? -4.086 -3.023 7.712 1.00 94.38 101 LEU A CA 1
ATOM 793 C C . LEU A 1 101 ? -3.488 -3.935 6.638 1.00 94.38 101 LEU A C 1
ATOM 795 O O . LEU A 1 101 ? -3.830 -5.114 6.598 1.00 94.38 101 LEU A O 1
ATOM 799 N N . LYS A 1 102 ? -2.569 -3.435 5.810 1.00 95.00 102 LYS A N 1
ATOM 800 C CA . LYS A 1 102 ? -1.661 -4.291 5.034 1.00 95.00 102 LYS A CA 1
ATOM 801 C C . LYS A 1 102 ? -0.306 -4.351 5.711 1.00 95.00 102 LYS A C 1
ATOM 803 O O . LYS A 1 102 ? 0.248 -3.307 6.036 1.00 95.00 102 LYS A O 1
ATOM 808 N N . THR A 1 103 ? 0.231 -5.557 5.845 1.00 93.19 103 THR A N 1
ATOM 809 C CA . THR A 1 103 ? 1.580 -5.845 6.342 1.00 93.19 103 THR A CA 1
ATOM 810 C C . THR A 1 103 ? 2.230 -6.936 5.491 1.00 93.19 103 THR A C 1
ATOM 812 O O . THR A 1 103 ? 1.535 -7.777 4.923 1.00 93.19 103 THR A O 1
ATOM 815 N N . SER A 1 104 ? 3.558 -6.924 5.383 1.00 90.56 104 SER A N 1
ATOM 816 C CA . SER A 1 104 ? 4.313 -8.007 4.733 1.00 90.56 104 SER A CA 1
ATOM 817 C C . SER A 1 104 ? 4.576 -9.187 5.672 1.00 90.56 104 SER A C 1
ATOM 819 O O . SER A 1 104 ? 4.805 -10.301 5.209 1.00 90.56 104 SER A O 1
ATOM 821 N N . ASP A 1 105 ? 4.523 -8.953 6.983 1.00 88.75 105 ASP A N 1
ATOM 822 C CA . ASP A 1 105 ? 4.744 -9.986 7.990 1.00 88.75 105 ASP A CA 1
ATOM 823 C C . ASP A 1 105 ? 3.424 -10.657 8.375 1.00 88.75 105 ASP A C 1
ATOM 825 O O . ASP A 1 105 ? 2.410 -9.983 8.581 1.00 88.75 105 ASP A O 1
ATOM 829 N N . GLU A 1 106 ? 3.442 -11.985 8.492 1.00 87.94 106 GLU A N 1
ATOM 830 C CA . GLU A 1 106 ? 2.284 -12.750 8.949 1.00 87.94 106 GLU A CA 1
ATOM 831 C C . GLU A 1 106 ? 1.921 -12.336 10.381 1.00 87.94 106 GLU A C 1
ATOM 833 O O . GLU A 1 106 ? 2.788 -12.356 11.263 1.00 87.94 106 GLU A O 1
ATOM 838 N N . PRO A 1 107 ? 0.659 -11.961 10.644 1.00 85.44 107 PRO A N 1
ATOM 839 C CA . PRO A 1 107 ? 0.271 -11.546 11.976 1.00 85.44 107 PRO A CA 1
ATOM 840 C C . PRO A 1 107 ? 0.245 -12.732 12.939 1.00 85.44 107 PRO A C 1
ATOM 842 O O . PRO A 1 107 ? -0.265 -13.811 12.634 1.00 85.44 107 PRO A O 1
ATOM 845 N N . SER A 1 108 ? 0.756 -12.506 14.142 1.00 87.44 108 SER A N 1
ATOM 846 C CA . SER A 1 108 ? 0.820 -13.507 15.197 1.00 87.44 108 SER A CA 1
ATOM 847 C C . SER A 1 108 ? -0.351 -13.374 16.172 1.00 87.44 108 SER A C 1
ATOM 849 O O . SER A 1 108 ? -0.957 -12.313 16.318 1.00 87.44 108 SER A O 1
ATOM 851 N N . ILE A 1 109 ? -0.644 -14.442 16.920 1.00 84.88 109 ILE A N 1
ATOM 852 C CA . ILE A 1 109 ? -1.676 -14.421 17.974 1.00 84.88 109 ILE A CA 1
ATOM 853 C C . ILE A 1 109 ? -1.375 -13.348 19.036 1.00 84.88 109 ILE A C 1
ATOM 855 O O . ILE A 1 109 ? -2.298 -12.765 19.605 1.00 84.88 109 ILE A O 1
ATOM 859 N N . GLU A 1 110 ? -0.099 -13.047 19.288 1.00 83.62 110 GLU A N 1
ATOM 860 C CA . GLU A 1 110 ? 0.300 -12.005 20.238 1.00 83.62 110 GLU A CA 1
ATOM 861 C C . GLU A 1 110 ? -0.165 -10.607 19.815 1.00 83.62 110 GLU A C 1
ATOM 863 O O . GLU A 1 110 ? -0.377 -9.747 20.673 1.00 83.62 110 GLU A O 1
ATOM 868 N N . ASP A 1 111 ? -0.358 -10.382 18.515 1.00 81.56 111 ASP A N 1
ATOM 869 C CA . ASP A 1 111 ? -0.782 -9.093 17.972 1.00 81.56 111 ASP A CA 1
ATOM 870 C C . ASP A 1 111 ? -2.269 -8.813 18.245 1.00 81.56 111 ASP A C 1
ATOM 872 O O . ASP A 1 111 ? -2.671 -7.656 18.325 1.00 81.56 111 ASP A O 1
ATOM 876 N N . VAL A 1 112 ? -3.080 -9.848 18.502 1.00 79.19 112 VAL A N 1
ATOM 877 C CA . VAL A 1 112 ? -4.498 -9.707 18.909 1.00 79.19 112 VAL A CA 1
ATOM 878 C C . VAL A 1 112 ? -4.634 -9.103 20.298 1.00 79.19 112 VAL A C 1
ATOM 880 O O . VAL A 1 112 ? -5.607 -8.410 20.595 1.00 79.19 112 VAL A O 1
ATOM 883 N N . LEU A 1 113 ? -3.682 -9.412 21.177 1.00 78.62 113 LEU A N 1
ATOM 884 C CA . LEU A 1 113 ? -3.731 -9.018 22.582 1.00 78.62 113 LEU A CA 1
ATOM 885 C C . LEU A 1 113 ? -3.255 -7.579 22.798 1.00 78.62 113 LEU A C 1
ATOM 887 O O . LEU A 1 113 ? -3.426 -7.032 23.887 1.00 78.62 113 LEU A O 1
ATOM 891 N N . LYS A 1 114 ? -2.645 -6.971 21.777 1.00 80.81 114 LYS A N 1
ATOM 892 C CA . LYS A 1 114 ? -2.103 -5.618 21.825 1.00 80.81 114 LYS A CA 1
ATOM 893 C C . LYS A 1 114 ? -3.064 -4.653 21.140 1.00 80.81 114 LYS A C 1
ATOM 895 O O . LYS A 1 114 ? -3.687 -4.971 20.131 1.00 80.81 114 LYS A O 1
ATOM 900 N N . THR A 1 115 ? -3.142 -3.440 21.673 1.00 81.12 115 THR A N 1
ATOM 901 C CA . THR A 1 115 ? -3.790 -2.331 20.974 1.00 81.12 115 THR A CA 1
ATOM 902 C C . THR A 1 115 ? -3.010 -2.023 19.700 1.00 81.12 115 THR A C 1
ATOM 904 O O . THR A 1 115 ? -1.788 -1.861 19.752 1.00 81.12 115 THR A O 1
ATOM 907 N N . ALA A 1 116 ? -3.707 -1.920 18.570 1.00 84.31 116 ALA A N 1
ATOM 908 C CA . ALA A 1 116 ? -3.080 -1.598 17.297 1.00 84.31 116 ALA A CA 1
ATOM 909 C C . ALA A 1 116 ? -2.403 -0.215 17.357 1.00 84.31 116 ALA A C 1
ATOM 911 O O . ALA A 1 116 ? -2.987 0.769 17.820 1.00 84.31 116 ALA A O 1
ATOM 912 N N . ASN A 1 117 ? -1.148 -0.159 16.913 1.00 90.19 117 ASN A N 1
ATOM 913 C CA . ASN A 1 117 ? -0.357 1.064 16.816 1.00 90.19 117 ASN A CA 1
ATOM 914 C C . ASN A 1 117 ? 0.561 0.950 15.597 1.00 90.19 117 ASN A C 1
ATOM 916 O O . ASN A 1 117 ? 1.695 0.482 15.705 1.00 90.19 117 ASN A O 1
ATOM 920 N N . PHE A 1 118 ? 0.034 1.315 14.431 1.00 90.81 118 PHE A N 1
ATOM 921 C CA . PHE A 1 118 ? 0.708 1.105 13.152 1.00 90.81 118 PHE A CA 1
ATOM 922 C C . PHE A 1 118 ? 0.869 2.413 12.393 1.00 90.81 118 PHE A C 1
ATOM 924 O O . PHE A 1 118 ? -0.036 3.247 12.372 1.00 90.81 118 PHE A O 1
ATOM 931 N N . SER A 1 119 ? 2.022 2.558 11.745 1.00 92.94 119 SER A N 1
ATOM 932 C CA . SER A 1 119 ? 2.323 3.667 10.845 1.00 92.94 119 SER A CA 1
ATOM 933 C C . SER A 1 119 ? 2.273 3.187 9.404 1.00 92.94 119 SER A C 1
ATOM 935 O O . SER A 1 119 ? 2.801 2.121 9.091 1.00 92.94 119 SER A O 1
ATOM 937 N N . GLY A 1 120 ? 1.664 3.970 8.523 1.00 93.19 120 GLY A N 1
ATOM 938 C CA . GLY A 1 120 ? 1.536 3.609 7.119 1.00 93.19 120 GLY A CA 1
ATOM 939 C C . GLY A 1 120 ? 0.876 4.699 6.289 1.00 93.19 120 GLY A C 1
ATOM 940 O O . GLY A 1 120 ? 0.490 5.753 6.799 1.00 93.19 120 GLY A O 1
ATOM 941 N N . LEU A 1 121 ? 0.760 4.445 4.989 1.00 93.44 121 LEU A N 1
ATOM 942 C CA . LEU A 1 121 ? 0.013 5.310 4.085 1.00 93.44 121 LEU A CA 1
ATOM 943 C C . LEU A 1 121 ? -1.475 4.984 4.197 1.00 93.44 121 LEU A C 1
ATOM 945 O O . LEU A 1 121 ? -1.912 3.911 3.781 1.00 93.44 121 LEU A O 1
ATOM 949 N N . LEU A 1 122 ? -2.234 5.911 4.772 1.00 92.31 122 LEU A N 1
ATOM 950 C CA . LEU A 1 122 ? -3.682 5.859 4.868 1.00 92.31 122 LEU A CA 1
ATOM 951 C C . LEU A 1 122 ? -4.295 6.271 3.531 1.00 92.31 122 LEU A C 1
ATOM 953 O O . LEU A 1 122 ? -4.012 7.354 3.017 1.00 92.31 122 LEU A O 1
ATOM 957 N N . GLN A 1 123 ? -5.121 5.397 2.970 1.00 91.25 123 GLN A N 1
ATOM 958 C CA . GLN A 1 123 ? -5.756 5.554 1.668 1.00 91.25 123 GLN A CA 1
ATOM 959 C C . GLN A 1 123 ? -7.217 5.102 1.723 1.00 91.25 123 GLN A C 1
ATOM 961 O O . GLN A 1 123 ? -7.686 4.488 2.686 1.00 91.25 123 GLN A O 1
ATOM 966 N N . ASN A 1 124 ? -7.939 5.372 0.640 1.00 89.12 124 ASN A N 1
ATOM 967 C CA . ASN A 1 124 ? -9.299 4.889 0.458 1.00 89.12 124 ASN A CA 1
ATOM 968 C C . ASN A 1 124 ? -9.322 3.362 0.236 1.00 89.12 124 ASN A C 1
ATOM 970 O O . ASN A 1 124 ? -8.434 2.808 -0.414 1.00 89.12 124 ASN A O 1
ATOM 974 N N . ARG A 1 125 ? -10.383 2.679 0.686 1.00 86.25 125 ARG A N 1
ATOM 975 C CA . ARG A 1 125 ? -10.629 1.250 0.400 1.00 86.25 125 ARG A CA 1
ATOM 976 C C . ARG A 1 125 ? -10.604 0.893 -1.088 1.00 86.25 125 ARG A C 1
ATOM 978 O O . ARG A 1 125 ? -10.373 -0.265 -1.416 1.00 86.25 125 ARG A O 1
ATOM 985 N N . SER A 1 126 ? -10.850 1.846 -1.992 1.00 86.62 126 SER A N 1
ATOM 986 C CA . SER A 1 126 ? -10.760 1.618 -3.442 1.00 86.62 126 SER A CA 1
ATOM 987 C C . SER A 1 126 ? -9.359 1.226 -3.914 1.00 86.62 126 SER A C 1
ATOM 989 O O . SER A 1 126 ? -9.225 0.678 -5.002 1.00 86.62 126 SER A O 1
ATOM 991 N N . GLU A 1 127 ? -8.332 1.507 -3.112 1.00 88.50 127 GLU A N 1
ATOM 992 C CA . GLU A 1 127 ? -6.936 1.162 -3.397 1.00 88.50 127 GLU A CA 1
ATOM 993 C C . GLU A 1 127 ? -6.603 -0.298 -3.052 1.00 88.50 127 GLU A C 1
ATOM 995 O O . GLU A 1 127 ? -5.535 -0.794 -3.412 1.00 88.50 127 GLU A O 1
ATOM 1000 N N . LEU A 1 128 ? -7.508 -1.020 -2.378 1.00 88.62 128 LEU A N 1
ATOM 1001 C CA . LEU A 1 128 ? -7.321 -2.443 -2.114 1.00 88.62 128 LEU A CA 1
ATOM 1002 C C . LEU A 1 128 ? -7.373 -3.268 -3.409 1.00 88.62 128 LEU A C 1
ATOM 1004 O O . LEU A 1 128 ? -8.171 -2.976 -4.307 1.00 88.62 128 LEU A O 1
ATOM 1008 N N . PRO A 1 129 ? -6.615 -4.380 -3.487 1.00 90.62 129 PRO A N 1
ATOM 1009 C CA . PRO A 1 129 ? -6.777 -5.345 -4.565 1.00 90.62 129 PRO A CA 1
ATOM 1010 C C . PRO A 1 129 ? -8.233 -5.808 -4.660 1.00 90.62 129 PRO A C 1
ATOM 1012 O O . PRO A 1 129 ? -8.834 -6.169 -3.648 1.00 90.62 129 PRO A O 1
ATOM 1015 N N . SER A 1 130 ? -8.790 -5.859 -5.872 1.00 90.88 130 SER A N 1
ATOM 1016 C CA . SER A 1 130 ? -10.220 -6.138 -6.089 1.00 90.88 130 SER A CA 1
ATOM 1017 C C . SER A 1 130 ? -10.711 -7.398 -5.375 1.00 90.88 130 SER A C 1
ATOM 1019 O O . SER A 1 130 ? -11.728 -7.359 -4.697 1.00 90.88 130 SER A O 1
ATOM 1021 N N . LYS A 1 131 ? -9.938 -8.489 -5.425 1.00 90.50 131 LYS A N 1
ATOM 1022 C CA . LYS A 1 131 ? -10.266 -9.741 -4.721 1.00 90.50 131 LYS A CA 1
ATOM 1023 C C . LYS A 1 131 ? -10.393 -9.568 -3.205 1.00 90.50 131 LYS A C 1
ATOM 1025 O O . LYS A 1 131 ? -11.255 -10.189 -2.595 1.00 90.50 131 LYS A O 1
ATOM 1030 N N . ILE A 1 132 ? -9.518 -8.758 -2.614 1.00 91.31 132 ILE A N 1
ATOM 1031 C CA . ILE A 1 132 ? -9.504 -8.477 -1.177 1.00 91.31 132 ILE A CA 1
ATOM 1032 C C . ILE A 1 132 ? -10.678 -7.563 -0.831 1.00 91.31 132 ILE A C 1
ATOM 1034 O O . ILE A 1 132 ? -11.439 -7.856 0.086 1.00 91.31 132 ILE A O 1
ATOM 1038 N N . LEU A 1 133 ? -10.881 -6.504 -1.619 1.00 91.25 133 LEU A N 1
ATOM 1039 C CA . LEU A 1 133 ? -12.008 -5.590 -1.459 1.00 91.25 133 LEU A CA 1
ATOM 1040 C C . LEU A 1 133 ? -13.356 -6.321 -1.535 1.00 91.25 133 LEU A C 1
ATOM 1042 O O . LEU A 1 133 ? -14.234 -6.069 -0.714 1.00 91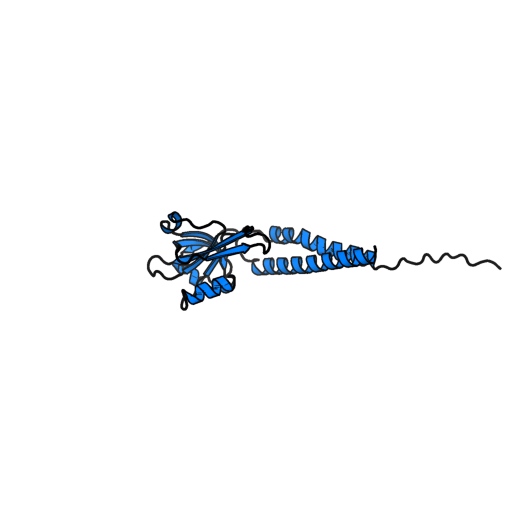.25 133 LEU A O 1
ATOM 1046 N N . ASP A 1 134 ? -13.518 -7.237 -2.489 1.00 91.69 134 ASP A N 1
ATOM 1047 C CA . ASP A 1 134 ? -14.741 -8.023 -2.660 1.00 91.69 134 ASP A CA 1
ATOM 1048 C C . ASP A 1 134 ? -14.977 -8.976 -1.480 1.00 91.69 134 ASP A C 1
ATOM 1050 O O . ASP A 1 134 ? -16.111 -9.109 -1.014 1.00 91.69 134 ASP A O 1
ATOM 1054 N N . ALA A 1 135 ? -13.918 -9.601 -0.953 1.00 91.06 135 ALA A N 1
ATOM 1055 C CA . ALA A 1 135 ? -14.004 -10.447 0.236 1.00 91.06 135 ALA A CA 1
ATOM 1056 C C . ALA A 1 135 ? -14.447 -9.640 1.469 1.00 91.06 135 ALA A C 1
ATOM 1058 O O . ALA A 1 135 ? -15.403 -10.020 2.145 1.00 91.06 135 ALA A O 1
ATOM 1059 N N . TYR A 1 136 ? -13.837 -8.474 1.699 1.00 90.19 136 TYR A N 1
ATOM 1060 C CA . TYR A 1 136 ? -14.207 -7.592 2.807 1.00 90.19 136 TYR A CA 1
ATOM 1061 C C . TYR A 1 136 ? -15.608 -7.000 2.666 1.00 90.19 136 TYR A C 1
ATOM 1063 O O . TYR A 1 136 ? -16.321 -6.904 3.657 1.00 90.19 136 TYR A O 1
ATOM 1071 N N . LYS A 1 137 ? -16.049 -6.649 1.454 1.00 89.19 137 LYS A N 1
ATOM 1072 C CA . LYS A 1 137 ? -17.431 -6.200 1.217 1.00 89.19 137 LYS A CA 1
ATOM 1073 C C . LYS A 1 137 ? -18.458 -7.299 1.466 1.00 89.19 137 LYS A C 1
ATOM 1075 O O . LYS A 1 137 ? -19.590 -6.997 1.825 1.00 89.19 137 LYS A O 1
ATOM 1080 N N . LYS A 1 138 ? -18.094 -8.563 1.250 1.00 90.31 138 LYS A N 1
ATOM 1081 C CA . LYS A 1 138 ? -18.977 -9.693 1.546 1.00 90.31 138 LYS A CA 1
ATOM 1082 C C . LYS A 1 138 ? -19.110 -9.917 3.052 1.00 90.31 138 LYS A C 1
ATOM 1084 O O . LYS A 1 138 ? -20.221 -10.152 3.516 1.00 90.31 138 LYS A O 1
ATOM 1089 N N . GLU A 1 139 ? -18.001 -9.834 3.782 1.00 89.31 139 GLU A N 1
ATOM 1090 C CA . GLU A 1 139 ? -17.969 -10.037 5.235 1.00 89.31 139 GLU A CA 1
ATOM 1091 C C . GLU A 1 139 ? -18.541 -8.831 6.004 1.00 89.31 139 GLU A C 1
ATOM 1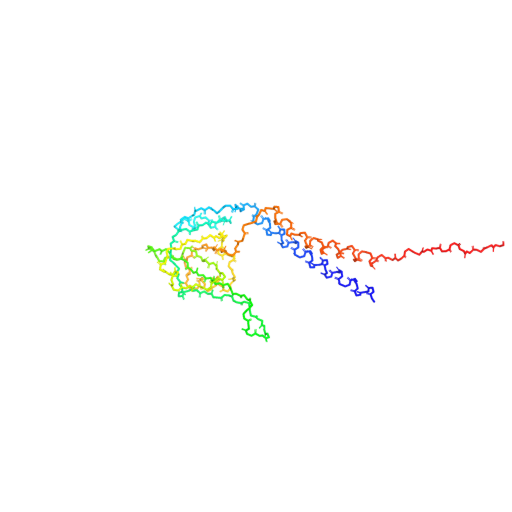093 O O . GLU A 1 139 ? -19.285 -8.989 6.968 1.00 89.31 139 GLU A O 1
ATOM 1098 N N . PHE A 1 140 ? -18.267 -7.610 5.530 1.00 87.25 140 PHE A N 1
ATOM 1099 C CA . PHE A 1 140 ? -18.654 -6.345 6.165 1.00 87.25 140 PHE A CA 1
ATOM 1100 C C . PHE A 1 140 ? -19.427 -5.429 5.189 1.00 87.25 140 PHE A C 1
ATOM 1102 O O . PHE A 1 140 ? -18.944 -4.359 4.811 1.00 87.25 140 PHE A O 1
ATOM 1109 N N . PRO A 1 141 ? -20.650 -5.806 4.765 1.00 81.81 141 PRO A N 1
ATOM 1110 C CA . PRO A 1 141 ? -21.360 -5.151 3.657 1.00 81.81 141 PRO A CA 1
ATOM 1111 C C . PRO A 1 141 ? -21.775 -3.696 3.908 1.00 81.81 141 PRO A C 1
ATOM 1113 O O . PRO A 1 141 ? -21.950 -2.941 2.954 1.00 81.81 141 PRO A O 1
ATOM 1116 N N . ASN A 1 142 ? -21.922 -3.291 5.170 1.00 80.19 142 ASN A N 1
ATOM 1117 C CA . ASN A 1 142 ? -22.442 -1.972 5.549 1.00 80.19 142 ASN A CA 1
ATOM 1118 C C . ASN A 1 142 ? -21.381 -1.052 6.169 1.00 80.19 142 ASN A C 1
ATOM 1120 O O . ASN A 1 142 ? -21.732 -0.038 6.768 1.00 80.19 142 ASN A O 1
ATOM 1124 N N . VAL A 1 143 ? -20.101 -1.412 6.069 1.00 79.69 143 VAL A N 1
ATOM 1125 C CA . VAL A 1 143 ? -19.014 -0.678 6.722 1.00 79.69 143 VAL A CA 1
ATOM 1126 C C . VAL A 1 143 ? -18.189 0.059 5.673 1.00 79.69 143 VAL A C 1
ATOM 1128 O O . VAL A 1 143 ? -17.715 -0.532 4.699 1.00 79.69 143 VAL A O 1
ATOM 1131 N N . ASP A 1 144 ? -18.028 1.368 5.864 1.00 81.00 144 ASP A N 1
ATOM 1132 C CA . ASP A 1 144 ? -16.969 2.115 5.194 1.00 81.00 144 ASP A CA 1
ATOM 1133 C C . ASP A 1 144 ? -15.723 2.097 6.072 1.00 81.00 144 ASP A C 1
ATOM 1135 O O . ASP A 1 144 ? -15.813 2.286 7.285 1.00 81.00 144 ASP A O 1
ATOM 1139 N N . PHE A 1 145 ? -14.585 1.799 5.461 1.00 86.56 145 PHE A N 1
ATOM 1140 C CA . PHE A 1 145 ? -13.333 1.586 6.166 1.00 86.56 145 PHE A CA 1
ATOM 1141 C C . PHE A 1 145 ? -12.178 2.168 5.359 1.00 86.56 145 PHE A C 1
ATOM 1143 O O . PHE A 1 145 ? -12.216 2.216 4.126 1.00 86.56 145 PHE A O 1
ATOM 1150 N N . ALA A 1 146 ? -11.131 2.587 6.061 1.00 90.31 146 ALA A N 1
ATOM 1151 C CA . ALA A 1 146 ? -9.900 3.040 5.430 1.00 90.31 146 ALA A CA 1
ATOM 1152 C C . ALA A 1 146 ? -8.939 1.877 5.150 1.00 90.31 146 ALA A C 1
ATOM 1154 O O . ALA A 1 146 ? -9.088 0.771 5.668 1.00 90.31 146 ALA A O 1
ATOM 1155 N N . TYR A 1 147 ? -7.917 2.138 4.349 1.00 91.44 147 TYR A N 1
ATOM 1156 C CA . TYR A 1 147 ? -6.847 1.195 4.062 1.00 91.44 147 TYR A CA 1
ATOM 1157 C C . TYR A 1 147 ? -5.508 1.778 4.520 1.00 91.44 147 TYR A C 1
ATOM 1159 O O . TYR A 1 147 ? -5.136 2.860 4.080 1.00 91.44 147 TYR A O 1
ATOM 1167 N N . LEU A 1 148 ? -4.791 1.083 5.406 1.00 93.69 148 LEU A N 1
ATOM 1168 C CA . LEU A 1 148 ? -3.481 1.504 5.907 1.00 93.69 148 LEU A CA 1
ATOM 1169 C C . LEU A 1 148 ? -2.389 0.582 5.354 1.00 93.69 148 LEU A C 1
ATOM 1171 O O . LEU A 1 148 ? -2.285 -0.576 5.760 1.00 93.69 148 LEU A O 1
ATOM 1175 N N . ASP A 1 149 ? -1.558 1.103 4.453 1.00 94.00 149 ASP A N 1
ATOM 1176 C CA . ASP A 1 149 ? -0.413 0.378 3.895 1.00 94.00 149 ASP A CA 1
ATOM 1177 C C . ASP A 1 149 ? 0.854 0.634 4.727 1.00 94.00 149 ASP A C 1
ATOM 1179 O O . ASP A 1 149 ? 1.480 1.690 4.599 1.00 94.00 149 ASP A O 1
ATOM 1183 N N . THR A 1 150 ? 1.255 -0.321 5.575 1.00 93.44 150 THR A N 1
ATOM 1184 C CA . THR A 1 150 ? 2.479 -0.189 6.396 1.00 93.44 150 THR A CA 1
ATOM 1185 C C . THR A 1 150 ? 3.760 -0.448 5.614 1.00 93.44 150 THR A C 1
ATOM 1187 O O . THR A 1 150 ? 4.850 -0.144 6.094 1.00 93.44 150 THR A O 1
ATOM 1190 N N . THR A 1 151 ? 3.653 -0.978 4.392 1.00 90.94 151 THR A N 1
ATOM 1191 C CA . THR A 1 151 ? 4.809 -1.220 3.520 1.00 90.94 151 THR A CA 1
ATOM 1192 C C . THR A 1 151 ? 5.291 0.065 2.843 1.00 90.94 151 THR A C 1
ATOM 1194 O O . THR A 1 151 ? 6.389 0.098 2.280 1.00 90.94 151 THR A O 1
ATOM 1197 N N . TYR A 1 152 ? 4.493 1.139 2.918 1.00 89.81 152 TYR A N 1
ATOM 1198 C CA . TYR A 1 152 ? 4.847 2.446 2.385 1.00 89.81 152 TYR A CA 1
ATOM 1199 C C . TYR A 1 152 ? 6.078 3.023 3.080 1.00 89.81 152 TYR A C 1
ATOM 1201 O O . TYR A 1 152 ? 6.140 3.149 4.304 1.00 89.81 152 TYR A O 1
ATOM 1209 N N . LYS A 1 153 ? 7.043 3.448 2.266 1.00 88.12 153 LYS A N 1
ATOM 1210 C CA . LYS A 1 153 ? 8.221 4.179 2.722 1.00 88.12 153 LYS A CA 1
ATOM 1211 C C . LYS A 1 153 ? 8.039 5.653 2.364 1.00 88.12 153 LYS A C 1
ATOM 1213 O O . LYS A 1 153 ? 7.915 5.960 1.180 1.00 88.12 153 LYS A O 1
ATOM 1218 N N . PRO A 1 154 ? 8.006 6.567 3.348 1.00 85.81 154 PRO A N 1
ATOM 1219 C CA . PRO A 1 154 ? 7.900 7.987 3.058 1.00 85.81 154 PRO A CA 1
ATOM 1220 C C . PRO A 1 154 ? 9.162 8.460 2.335 1.00 85.81 154 PRO A C 1
ATOM 1222 O O . PRO A 1 154 ? 10.270 8.332 2.849 1.00 85.81 154 PRO A O 1
ATOM 1225 N N . GLU A 1 155 ? 8.975 9.032 1.150 1.00 86.62 155 GLU A N 1
ATOM 1226 C CA . GLU A 1 155 ? 10.049 9.597 0.335 1.00 86.62 155 GLU A CA 1
ATOM 1227 C C . GLU A 1 155 ? 9.776 11.073 0.044 1.00 86.62 155 GLU A C 1
ATOM 1229 O O . GLU A 1 155 ? 8.637 11.502 -0.171 1.00 86.62 155 GLU A O 1
ATOM 1234 N N . THR A 1 156 ? 10.841 11.868 0.003 1.00 87.19 156 THR A N 1
ATOM 1235 C CA . THR A 1 156 ? 10.787 13.260 -0.441 1.00 87.19 156 THR A CA 1
ATOM 1236 C C . THR A 1 156 ? 10.455 13.335 -1.933 1.00 87.19 156 THR A C 1
ATOM 1238 O O . THR A 1 156 ? 10.804 12.457 -2.720 1.00 87.19 156 THR A O 1
ATOM 1241 N N . LEU A 1 157 ? 9.860 14.448 -2.376 1.00 86.31 157 LEU A N 1
ATOM 1242 C CA . LEU A 1 157 ? 9.600 14.682 -3.804 1.00 86.31 157 LEU A CA 1
ATOM 1243 C C . LEU A 1 157 ? 10.893 14.596 -4.642 1.00 86.31 157 LEU A C 1
ATOM 1245 O O . LEU A 1 157 ? 10.878 14.110 -5.771 1.00 86.31 157 LEU A O 1
ATOM 1249 N N . ILE A 1 158 ? 12.028 15.009 -4.068 1.00 88.31 158 ILE A N 1
ATOM 1250 C CA . ILE A 1 158 ? 13.346 14.913 -4.706 1.00 88.31 158 ILE A CA 1
ATOM 1251 C C . ILE A 1 158 ? 13.774 13.450 -4.877 1.00 88.31 158 ILE A C 1
ATOM 1253 O O . ILE A 1 158 ? 14.284 13.096 -5.939 1.00 88.31 158 ILE A O 1
ATOM 1257 N N . GLU A 1 159 ? 13.591 12.603 -3.864 1.00 88.94 159 GLU A N 1
ATOM 1258 C CA . GLU A 1 159 ? 13.907 11.169 -3.938 1.00 88.94 159 GLU A CA 1
ATOM 1259 C C . GLU A 1 159 ? 13.038 10.463 -4.975 1.00 88.94 159 GLU A C 1
ATOM 1261 O O . GLU A 1 159 ? 13.585 9.779 -5.842 1.00 88.94 159 GLU A O 1
ATOM 1266 N N . LYS A 1 160 ? 11.728 10.743 -4.991 1.00 86.44 160 LYS A N 1
ATOM 1267 C CA . LYS A 1 160 ? 10.814 10.180 -5.992 1.00 86.44 160 LYS A CA 1
ATOM 1268 C C . LYS A 1 160 ? 11.219 10.568 -7.421 1.00 86.44 160 LYS A C 1
ATOM 1270 O O . LYS A 1 160 ? 11.301 9.715 -8.304 1.00 86.44 160 LYS A O 1
ATOM 1275 N N . ILE A 1 161 ? 11.566 11.841 -7.659 1.00 87.81 161 ILE A N 1
ATOM 1276 C CA . ILE A 1 161 ? 12.071 12.297 -8.969 1.00 87.81 161 ILE A CA 1
ATOM 1277 C C . ILE A 1 161 ? 13.398 11.617 -9.326 1.00 87.81 161 ILE A C 1
ATOM 1279 O O . ILE A 1 161 ? 13.592 11.219 -10.475 1.00 87.81 161 ILE A O 1
ATOM 1283 N N . LYS A 1 162 ? 14.323 11.465 -8.371 1.00 89.38 162 LYS A N 1
ATOM 1284 C CA . LYS A 1 162 ? 15.593 10.764 -8.616 1.00 89.38 162 LYS A CA 1
ATOM 1285 C C . LYS A 1 162 ? 15.362 9.298 -8.988 1.00 89.38 162 LYS A C 1
ATOM 1287 O O . LYS A 1 162 ? 16.036 8.808 -9.894 1.00 89.38 162 LYS A O 1
ATOM 1292 N N . GLY A 1 163 ? 14.385 8.636 -8.365 1.00 86.00 163 GLY A N 1
ATOM 1293 C CA . GLY A 1 163 ? 13.963 7.275 -8.703 1.00 86.00 163 GLY A CA 1
ATOM 1294 C C . GLY A 1 163 ? 13.533 7.118 -10.168 1.00 86.00 163 GLY A C 1
ATOM 1295 O O . GLY A 1 163 ? 13.825 6.098 -10.793 1.00 86.00 163 GLY A O 1
ATOM 1296 N N . LEU A 1 164 ? 12.956 8.164 -10.775 1.00 89.19 164 LEU A N 1
ATOM 1297 C CA . LEU A 1 164 ? 12.593 8.165 -12.200 1.00 89.19 164 LEU A CA 1
ATOM 1298 C C . LEU A 1 164 ? 13.792 8.173 -13.156 1.00 89.19 164 LEU A C 1
ATOM 1300 O O . LEU A 1 164 ? 13.627 7.852 -14.335 1.00 89.19 164 LEU A O 1
ATOM 1304 N N . GLY A 1 165 ? 14.988 8.537 -12.686 1.00 88.62 165 GLY A N 1
ATOM 1305 C CA . GLY A 1 165 ? 16.167 8.740 -13.530 1.00 88.62 165 GLY A CA 1
ATOM 1306 C C . GLY A 1 165 ? 16.544 7.516 -14.369 1.00 88.62 165 GLY A C 1
ATOM 1307 O O . GLY A 1 165 ? 16.907 7.659 -15.536 1.00 88.62 165 GLY A O 1
ATOM 1308 N N . ILE A 1 166 ? 16.392 6.306 -13.820 1.00 88.00 166 ILE A N 1
ATOM 1309 C CA . ILE A 1 166 ? 16.688 5.051 -14.533 1.00 88.00 166 ILE A CA 1
ATOM 1310 C C . ILE A 1 166 ? 15.703 4.835 -15.690 1.00 88.00 166 ILE A C 1
ATOM 1312 O O . ILE A 1 166 ? 16.109 4.496 -16.804 1.00 88.00 166 ILE A O 1
ATOM 1316 N N . PHE A 1 167 ? 14.413 5.079 -15.457 1.00 90.12 167 PHE A N 1
ATOM 1317 C CA . PHE A 1 167 ? 13.369 4.923 -16.473 1.00 90.12 167 PHE A CA 1
ATOM 1318 C C . PHE A 1 167 ? 13.462 5.997 -17.559 1.00 90.12 167 PHE A C 1
ATOM 1320 O O . PHE A 1 167 ? 13.341 5.690 -18.745 1.00 90.12 167 PHE A O 1
ATOM 1327 N N . LEU A 1 168 ? 13.792 7.233 -17.171 1.00 90.12 168 LEU A N 1
ATOM 1328 C CA . LEU A 1 168 ? 14.111 8.315 -18.103 1.00 90.12 168 LEU A CA 1
ATOM 1329 C C . LEU A 1 168 ? 15.344 7.980 -18.952 1.00 90.12 168 LEU A C 1
ATOM 1331 O O . LEU A 1 168 ? 15.344 8.225 -20.157 1.00 90.12 168 LEU A O 1
ATOM 1335 N N . GLY A 1 169 ? 16.369 7.369 -18.353 1.00 88.56 169 GLY A N 1
ATOM 1336 C CA . GLY A 1 169 ? 17.546 6.875 -19.063 1.00 88.56 169 GLY A CA 1
ATOM 1337 C C . GLY A 1 169 ? 17.203 5.794 -20.091 1.00 88.56 169 GLY A C 1
ATOM 1338 O O . GLY A 1 169 ? 17.678 5.857 -21.224 1.00 88.56 169 GLY A O 1
ATOM 1339 N N . LEU A 1 170 ? 16.327 4.847 -19.741 1.00 89.50 170 LEU A N 1
ATOM 1340 C CA . LEU A 1 170 ? 15.811 3.832 -20.670 1.00 89.50 170 LEU A CA 1
ATOM 1341 C C . LEU A 1 170 ? 15.018 4.455 -21.825 1.00 89.50 170 LEU A C 1
ATOM 1343 O O . LEU A 1 170 ? 15.231 4.089 -22.984 1.00 89.50 170 LEU A O 1
ATOM 1347 N N . LEU A 1 171 ? 14.149 5.423 -21.524 1.00 91.19 171 LEU A N 1
ATOM 1348 C CA . LEU A 1 171 ? 13.360 6.147 -22.518 1.00 91.19 171 LEU A CA 1
ATOM 1349 C C . LEU A 1 171 ? 14.262 6.919 -23.489 1.00 91.19 171 LEU A C 1
ATOM 1351 O O . LEU A 1 171 ? 14.202 6.707 -24.702 1.00 91.19 171 LEU A O 1
ATOM 1355 N N . LEU A 1 172 ? 15.131 7.787 -22.970 1.00 92.19 172 LEU A N 1
ATOM 1356 C CA . LEU A 1 172 ? 15.991 8.642 -23.788 1.00 92.19 172 LEU A CA 1
ATOM 1357 C C . LEU A 1 172 ? 17.052 7.822 -24.526 1.00 92.19 172 LEU A C 1
ATOM 1359 O O . LEU A 1 172 ? 17.261 8.022 -25.721 1.00 92.19 172 LEU A O 1
ATOM 1363 N N . GLY A 1 173 ? 17.675 6.849 -23.860 1.00 88.25 173 GLY A N 1
ATOM 1364 C CA . GLY A 1 173 ? 18.656 5.952 -24.468 1.00 88.25 173 GLY A CA 1
ATOM 1365 C C . GLY A 1 173 ? 18.053 5.105 -25.590 1.00 88.25 173 GLY A C 1
ATOM 1366 O O . GLY A 1 173 ? 18.622 5.030 -26.681 1.00 88.25 173 GLY A O 1
ATOM 1367 N N . GLY A 1 174 ? 16.862 4.533 -25.371 1.00 86.44 174 GLY A N 1
ATOM 1368 C CA . GLY A 1 174 ? 16.117 3.805 -26.400 1.00 86.44 174 GLY A CA 1
ATOM 1369 C C . GLY A 1 174 ? 15.780 4.686 -27.605 1.00 86.44 174 GLY A C 1
ATOM 1370 O O . GLY A 1 174 ? 15.982 4.278 -28.751 1.00 86.44 174 GLY A O 1
ATOM 1371 N N . LEU A 1 175 ? 15.347 5.928 -27.363 1.00 90.19 175 LEU A N 1
ATOM 1372 C CA . LEU A 1 175 ? 15.045 6.900 -28.414 1.00 90.19 175 LEU A CA 1
AT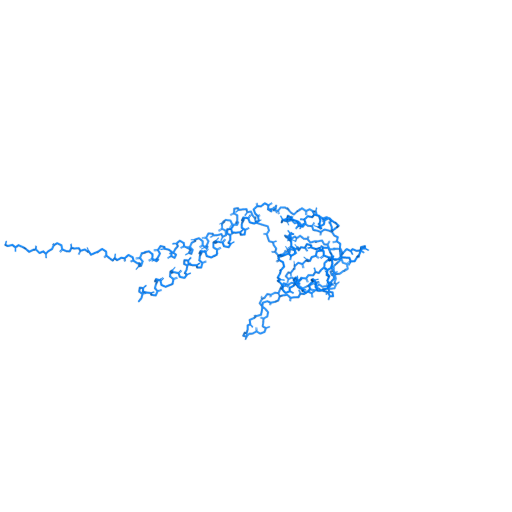OM 1373 C C . LEU A 1 175 ? 16.288 7.296 -29.228 1.00 90.19 175 LEU A C 1
ATOM 1375 O O . LEU A 1 175 ? 16.235 7.313 -30.461 1.00 90.19 175 LEU A O 1
ATOM 1379 N N . VAL A 1 176 ? 17.412 7.582 -28.565 1.00 91.25 176 VAL A N 1
ATOM 1380 C CA . VAL A 1 176 ? 18.675 7.968 -29.217 1.00 91.25 176 VAL A CA 1
ATOM 1381 C C . VAL A 1 176 ? 19.212 6.826 -30.078 1.00 91.25 176 VAL A C 1
ATOM 1383 O O . VAL A 1 176 ? 19.475 7.032 -31.264 1.00 91.25 176 VAL A O 1
ATOM 1386 N N . ILE A 1 177 ? 19.309 5.609 -29.529 1.00 88.50 177 ILE A N 1
ATOM 1387 C CA . ILE A 1 177 ? 19.794 4.431 -30.268 1.00 88.50 177 ILE A CA 1
ATOM 1388 C C . ILE A 1 177 ? 18.898 4.149 -31.473 1.00 88.50 177 ILE A C 1
ATOM 1390 O O . ILE A 1 177 ? 19.403 3.904 -32.571 1.00 88.50 177 ILE A O 1
ATOM 1394 N N . ARG A 1 178 ? 17.572 4.226 -31.297 1.00 85.31 178 ARG A N 1
ATOM 1395 C CA . ARG A 1 178 ? 16.617 4.055 -32.395 1.00 85.31 178 ARG A CA 1
ATOM 1396 C C . ARG A 1 178 ? 16.879 5.074 -33.495 1.00 85.31 178 ARG A C 1
ATOM 1398 O O . ARG A 1 178 ? 17.036 4.678 -34.645 1.00 85.31 178 ARG A O 1
ATOM 1405 N N . THR A 1 179 ? 16.977 6.353 -33.134 1.00 86.06 179 THR A N 1
ATOM 1406 C CA . THR A 1 179 ? 17.172 7.461 -34.080 1.00 86.06 179 THR A CA 1
ATOM 1407 C C . THR A 1 179 ? 18.466 7.291 -34.875 1.00 86.06 179 THR A C 1
ATOM 1409 O O . THR A 1 179 ? 18.440 7.368 -36.106 1.00 86.06 179 THR A O 1
ATOM 1412 N N . LEU A 1 180 ? 19.577 6.974 -34.198 1.00 86.56 180 LEU A N 1
ATOM 1413 C CA . LEU A 1 180 ? 20.870 6.695 -34.831 1.00 86.56 180 LEU A CA 1
ATOM 1414 C C . LEU A 1 180 ? 20.805 5.477 -35.760 1.00 86.56 180 LEU A C 1
ATOM 1416 O O . LEU A 1 180 ? 21.293 5.535 -36.885 1.00 86.56 180 LEU A O 1
ATOM 1420 N N . ALA A 1 181 ? 20.145 4.395 -35.338 1.00 82.00 181 ALA A N 1
ATOM 1421 C CA . ALA A 1 181 ? 19.996 3.192 -36.150 1.00 82.00 181 ALA A CA 1
ATOM 1422 C C . ALA A 1 181 ? 19.056 3.388 -37.354 1.00 82.00 181 ALA A C 1
ATOM 1424 O O . ALA A 1 181 ? 19.182 2.666 -38.346 1.00 82.00 181 ALA A O 1
ATOM 1425 N N . THR A 1 182 ? 18.120 4.342 -37.309 1.00 81.19 182 THR A N 1
ATOM 1426 C CA . THR A 1 182 ? 17.214 4.665 -38.428 1.00 81.19 182 THR A CA 1
ATOM 1427 C C . THR A 1 182 ? 17.749 5.709 -39.401 1.00 81.19 182 THR A C 1
ATOM 1429 O O . THR A 1 182 ? 17.296 5.715 -40.546 1.00 81.19 182 THR A O 1
ATOM 1432 N N . LYS A 1 183 ? 18.722 6.548 -39.015 1.00 77.50 183 LYS A N 1
ATOM 1433 C CA . LYS A 1 183 ? 19.361 7.470 -39.967 1.00 77.50 183 LYS A CA 1
ATOM 1434 C C . LYS A 1 183 ? 19.949 6.672 -41.142 1.00 77.50 183 LYS A C 1
ATOM 1436 O O . LYS A 1 183 ? 20.604 5.643 -40.955 1.00 77.50 183 LYS A O 1
ATOM 1441 N N . LYS A 1 184 ? 19.647 7.085 -42.378 1.00 60.25 184 LYS A N 1
ATOM 1442 C CA . LYS A 1 184 ? 20.349 6.574 -43.567 1.00 60.25 184 LYS A CA 1
ATOM 1443 C C . LYS A 1 184 ? 21.782 7.120 -43.526 1.00 60.25 184 LYS A C 1
ATOM 1445 O O . LYS A 1 184 ? 21.943 8.260 -43.093 1.00 60.25 184 LYS A O 1
ATOM 1450 N N . PRO A 1 185 ? 22.802 6.347 -43.934 1.00 57.53 185 PRO A N 1
ATOM 1451 C CA . PRO A 1 185 ? 24.121 6.928 -44.141 1.00 57.53 185 PRO A CA 1
ATOM 1452 C C . PRO A 1 185 ? 23.979 8.051 -45.172 1.00 57.53 185 PRO A C 1
ATOM 1454 O O . PRO A 1 185 ? 23.358 7.839 -46.217 1.00 57.53 185 PRO A O 1
ATOM 1457 N N . GLU A 1 186 ? 24.493 9.241 -44.861 1.00 56.19 186 GLU A N 1
ATOM 1458 C CA . GLU A 1 186 ? 24.732 10.247 -45.893 1.00 56.19 186 GLU A CA 1
ATOM 1459 C C . GLU A 1 186 ? 25.616 9.584 -46.945 1.00 56.19 186 GLU A C 1
ATOM 1461 O O . GLU A 1 186 ? 26.690 9.062 -46.631 1.00 56.19 186 GLU A O 1
ATOM 1466 N N . SER A 1 187 ? 25.129 9.511 -48.184 1.00 41.66 187 SER A N 1
ATOM 1467 C CA . SER A 1 187 ? 25.981 9.101 -49.287 1.00 41.66 187 SER A CA 1
ATOM 1468 C C . SER A 1 187 ? 27.075 10.149 -49.383 1.00 41.66 187 SER A C 1
ATOM 1470 O O . SER A 1 187 ? 26.793 11.297 -49.729 1.00 41.66 187 SER A O 1
ATOM 1472 N N . ILE A 1 188 ? 28.311 9.765 -49.078 1.00 48.50 188 ILE A N 1
ATOM 1473 C CA . ILE A 1 188 ? 29.476 10.524 -49.510 1.00 48.50 188 ILE A CA 1
ATOM 1474 C C . ILE A 1 188 ? 29.424 10.449 -51.036 1.00 48.50 188 ILE A C 1
ATOM 1476 O O . ILE A 1 188 ? 29.826 9.446 -51.626 1.00 48.50 188 ILE A O 1
ATOM 1480 N N . ALA A 1 189 ? 28.811 11.455 -51.662 1.00 45.81 189 ALA A N 1
ATOM 1481 C CA . ALA A 1 189 ? 28.884 11.647 -53.095 1.00 45.81 189 ALA A CA 1
ATOM 1482 C C . ALA A 1 189 ? 30.365 11.850 -53.395 1.00 45.81 189 ALA A C 1
ATOM 1484 O O . ALA A 1 189 ? 30.951 12.881 -53.078 1.00 45.81 189 ALA A O 1
ATOM 1485 N N . THR A 1 190 ? 30.996 10.795 -53.894 1.00 45.50 190 THR A N 1
ATOM 1486 C CA . THR A 1 190 ? 32.356 10.855 -54.398 1.00 45.50 190 THR A CA 1
ATOM 1487 C C . THR A 1 190 ? 32.264 11.684 -55.670 1.00 45.50 190 THR A C 1
ATOM 1489 O O . THR A 1 190 ? 31.794 11.207 -56.700 1.00 45.50 190 THR A O 1
ATOM 1492 N N . GLU A 1 191 ? 32.633 12.957 -55.568 1.00 45.31 191 GLU A N 1
ATOM 1493 C CA . GLU A 1 191 ? 32.916 13.822 -56.704 1.00 45.31 191 GLU A CA 1
ATOM 1494 C C . GLU A 1 191 ? 34.141 13.238 -57.419 1.00 45.31 191 GLU A C 1
ATOM 1496 O O . GLU A 1 191 ? 35.284 13.545 -57.111 1.00 45.31 191 GLU A O 1
ATOM 1501 N N . ASN A 1 192 ? 33.890 12.263 -58.288 1.00 49.28 192 ASN A N 1
ATOM 1502 C CA . ASN A 1 192 ? 34.835 11.728 -59.257 1.00 49.28 192 ASN A CA 1
ATOM 1503 C C . ASN A 1 192 ? 34.036 11.246 -60.473 1.00 49.28 192 ASN A C 1
ATOM 1505 O O . ASN A 1 192 ? 33.801 10.058 -60.675 1.00 49.28 192 ASN A O 1
ATOM 1509 N N . ALA A 1 193 ? 33.601 12.209 -61.278 1.00 41.53 193 ALA A N 1
ATOM 1510 C CA . ALA A 1 193 ? 33.334 12.026 -62.699 1.00 41.53 193 ALA A CA 1
ATOM 1511 C C . ALA A 1 193 ? 33.988 13.233 -63.390 1.00 41.53 193 ALA A C 1
ATOM 1513 O O . ALA A 1 193 ? 33.463 14.337 -63.350 1.00 41.53 193 ALA A O 1
ATOM 1514 N N . ALA A 1 194 ? 35.283 13.124 -63.678 1.00 42.53 194 ALA A N 1
ATOM 1515 C CA . ALA A 1 194 ? 35.806 12.733 -64.988 1.00 42.53 194 ALA A CA 1
ATOM 1516 C C . ALA A 1 194 ? 35.926 13.940 -65.937 1.00 42.53 194 ALA A C 1
ATOM 1518 O O . ALA A 1 194 ? 34.935 14.472 -66.429 1.00 42.53 194 ALA A O 1
ATOM 1519 N N . ASN A 1 195 ? 37.185 14.328 -66.160 1.00 41.16 195 ASN A N 1
ATOM 1520 C CA . ASN A 1 195 ? 37.678 15.152 -67.263 1.00 41.16 195 ASN A CA 1
ATOM 1521 C C . ASN A 1 195 ? 37.009 14.805 -68.608 1.00 41.16 195 ASN A C 1
ATOM 1523 O O . ASN A 1 195 ? 36.844 13.616 -68.901 1.00 41.16 195 ASN A O 1
ATOM 1527 N N . PRO A 1 196 ? 36.779 15.791 -69.488 1.00 44.50 196 PRO A N 1
ATOM 1528 C CA . PRO A 1 196 ? 37.233 15.700 -70.869 1.00 44.50 196 PRO A CA 1
ATOM 1529 C C . PRO A 1 196 ? 38.745 15.963 -70.980 1.00 44.50 196 PRO A C 1
ATOM 1531 O O . PRO A 1 196 ? 39.242 16.913 -70.330 1.00 44.50 196 PRO A O 1
#

pLDDT: mean 83.78, std 12.07, range [41.16, 95.0]

Organism: NCBI:txid1473156

Foldseek 3Di:
DLVVLLVVLVVLQVQLVVVLVVLVVVCVLCVPEDQDADEDELVCLVVCAVDWYWHKYWFFFWDLVLKDKDFDADPVDNDTPFIKIWIFTAHPPPRATAAIEIDRDDDDPVRRVDTDTATFTKYFLVPDDPVSSVSCCVVRVPDGYIYGYRVDNDDHSVRSVVVSVVSVCSNVVSVVSNVVSPDDPDPPPPPDDDDD

Secondary structure (DSSP, 8-state):
-HHHHHHHHHHHHHHHHHHHHHHHHHHHHHTT--SSPEEEEGGGGGGSTTS-EEEEEE--EE-GGG-EEEEEEETTEEEEEEEEEEEEEE-TTT--EEEEEEESSPPPHHHHTSPPEEEEEEEEGGGS-HHHHHHHHHHSTT---EEEETTPPP--HHHHHHHTHHHHHHHHHHHHHHHHHHSPPP----------

Radius of gyration: 25.68 Å; chains: 1; bounding box: 60×40×94 Å

Sequence (196 aa):
MRNLIIKISTWAFLAGLVFTGMGVWEIIKERNVSQTPSAIQSSDVNKTTEELAYATIQGGRLDLANTYEYSLQTKKSDVKLNSDYFIPVKDTETDAVIYVLKTSDEPSIEDVLKTANFSGLLQNRSELPSKILDAYKKEFPNVDFAYLDTTYKPETLIEKIKGLGIFLGLLLGGLVIRTLATKKPESIATENAANP